Protein AF-A0A7V9FUI9-F1 (afdb_monomer_lite)

Radius of gyration: 29.06 Å; chains: 1; bounding box: 111×43×63 Å

Foldseek 3Di:
DVVLLVLLLVLLCVFQNPLSVLSVVQVLCVQCVPVDPVSVLLSLQSVLVSCVLVVNLLSNLLSLLVSCLVPNLSNLLLLLSLVLCVLVVNPVVSVSSVCSNVVNNCVVCVVVCVVPVPVSCVVVVCQLPDALDPQQLACCVVPVVVDGSVNLSVVLVVQLVVQLCVLSVLQSVCCVVVVHGRPSLLSSLLSLLSCQHSRSGHDLSSVSNNSSLPSFWPDDVCLSVQLSQLSVLLSQLVVVQVVCVVVVRNDDPSVVSNNSSSVSNNVSSVVSSVRSSPTDTSGDRDDDPVVVVVVVVVVVVVVPPDPDDDDDDDDDDDDDDDDDDDDDDDD

Sequence (331 aa):
MVPFSLLTTWLLFRMVGWRALLYALAPPLIWYSFHNWDLLVVAATVMAFYAWWKGRIATTAILLVIGGCLKLWPLFFLAPLALSRLHADDRGDAVRVTLTAVGSFMLINAWFVILNFKGWWASYQFQALRDADITSNSIWYWAFRSLDDQTLNRIVPILLALSFTAALAYGWRRANQAEEAYPFLQVSAAILCAFLLFNKAHSPQYALWLLPFFVLLQVRWTWWAGYLAFDAALYVGLFRWYYDRAFGVDFGPAKVAMLAGVWGRAIMLVLLFFVFLRSRPAMEIEPEPDDVAGAESRSEQVDTVTPAQPGPDLAAGAATETGVGSSSTSG

Structure (mmCIF, N/CA/C/O backbone):
data_AF-A0A7V9FUI9-F1
#
_entry.id   AF-A0A7V9FUI9-F1
#
loop_
_atom_site.group_PDB
_atom_site.id
_atom_site.type_symbol
_atom_site.label_atom_id
_atom_site.label_alt_id
_atom_site.label_comp_id
_atom_site.label_asym_id
_atom_site.label_entity_id
_atom_site.label_seq_id
_atom_site.pdbx_PDB_ins_code
_atom_site.Cartn_x
_atom_site.Cartn_y
_atom_site.Cartn_z
_atom_site.occupancy
_atom_site.B_iso_or_equiv
_atom_site.auth_seq_id
_atom_site.auth_comp_id
_atom_site.auth_asym_id
_atom_site.auth_atom_id
_atom_site.pdbx_PDB_model_num
ATOM 1 N N . MET A 1 1 ? 15.543 -11.633 5.076 1.00 82.75 1 MET A N 1
ATOM 2 C CA . MET A 1 1 ? 14.082 -11.456 4.902 1.00 82.75 1 MET A CA 1
ATOM 3 C C . MET A 1 1 ? 13.233 -12.604 5.448 1.00 82.75 1 MET A C 1
ATOM 5 O O . MET A 1 1 ? 12.128 -12.328 5.897 1.00 82.75 1 MET A O 1
ATOM 9 N N . VAL A 1 2 ? 13.728 -13.853 5.478 1.00 82.19 2 VAL A N 1
ATOM 10 C CA . VAL A 1 2 ? 12.990 -15.025 6.010 1.00 82.19 2 VAL A CA 1
ATOM 11 C C . VAL A 1 2 ? 12.346 -14.794 7.393 1.00 82.19 2 VAL A C 1
ATOM 13 O O . VAL A 1 2 ? 11.158 -15.090 7.514 1.00 82.19 2 VAL A O 1
ATOM 16 N N . PRO A 1 3 ? 13.021 -14.189 8.399 1.00 91.06 3 PRO A N 1
ATOM 17 C CA . PRO A 1 3 ? 12.394 -13.951 9.704 1.00 91.06 3 PRO A CA 1
ATOM 18 C C . PRO A 1 3 ? 11.128 -13.086 9.631 1.00 91.06 3 PRO A C 1
ATOM 20 O O . PRO A 1 3 ? 10.150 -13.365 10.316 1.00 91.06 3 PRO A O 1
ATOM 23 N N . PHE A 1 4 ? 11.107 -12.076 8.754 1.00 94.56 4 PHE A N 1
ATOM 24 C CA . PHE A 1 4 ? 9.952 -11.190 8.583 1.00 94.56 4 PHE A CA 1
ATOM 25 C C . PHE A 1 4 ? 8.779 -11.891 7.895 1.00 94.56 4 PHE A C 1
ATOM 27 O O . PHE A 1 4 ? 7.632 -11.660 8.269 1.00 94.56 4 PHE A O 1
ATOM 34 N N . SER A 1 5 ? 9.050 -12.787 6.941 1.00 92.38 5 SER A N 1
ATOM 35 C CA . SER A 1 5 ? 8.008 -13.609 6.310 1.00 92.38 5 SER A CA 1
ATOM 36 C C . SER A 1 5 ? 7.386 -14.597 7.306 1.00 92.38 5 SER A C 1
ATOM 38 O O . SER A 1 5 ? 6.162 -14.720 7.373 1.00 92.38 5 SER A O 1
ATOM 40 N N . LEU A 1 6 ? 8.210 -15.238 8.145 1.00 94.56 6 LEU A N 1
ATOM 41 C CA . LEU A 1 6 ? 7.738 -16.136 9.204 1.00 94.56 6 LEU A CA 1
ATOM 42 C C . LEU A 1 6 ? 6.900 -15.389 10.247 1.00 94.56 6 LEU A C 1
ATOM 44 O O . LEU A 1 6 ? 5.797 -15.829 10.565 1.00 94.56 6 LEU A O 1
ATOM 48 N N . LEU A 1 7 ? 7.378 -14.232 10.719 1.00 97.44 7 LEU A N 1
ATOM 49 C CA . LEU A 1 7 ? 6.631 -13.377 11.643 1.00 97.44 7 LEU A CA 1
ATOM 50 C C . LEU A 1 7 ? 5.290 -12.942 11.039 1.00 97.44 7 LEU A C 1
ATOM 52 O O . LEU A 1 7 ? 4.255 -13.061 11.690 1.00 97.44 7 LEU A O 1
ATOM 56 N N . THR A 1 8 ? 5.299 -12.483 9.785 1.00 98.06 8 THR A N 1
ATOM 57 C CA . THR A 1 8 ? 4.082 -12.066 9.077 1.00 98.06 8 THR A CA 1
ATOM 58 C C . THR A 1 8 ? 3.093 -13.222 8.963 1.00 98.06 8 THR A C 1
ATOM 60 O O . THR A 1 8 ? 1.923 -13.067 9.302 1.00 98.06 8 THR A O 1
ATOM 63 N N . THR A 1 9 ? 3.565 -14.399 8.549 1.00 97.81 9 THR A N 1
ATOM 64 C CA . THR A 1 9 ? 2.740 -15.608 8.426 1.00 97.81 9 THR A CA 1
ATOM 65 C C . THR A 1 9 ? 2.127 -16.000 9.766 1.00 97.81 9 THR A C 1
ATOM 67 O O . THR A 1 9 ? 0.931 -16.274 9.835 1.00 97.81 9 THR A O 1
ATOM 70 N N . TRP A 1 10 ? 2.919 -15.983 10.840 1.00 98.25 10 TRP A N 1
ATOM 71 C CA . TRP A 1 10 ? 2.448 -16.304 12.183 1.00 98.25 10 TRP A CA 1
ATOM 72 C C . TRP A 1 10 ? 1.376 -15.317 12.666 1.00 98.25 10 TRP A C 1
ATOM 74 O O . TRP A 1 10 ? 0.318 -15.746 13.121 1.00 98.25 10 TRP A O 1
ATOM 84 N N . LEU A 1 11 ? 1.590 -14.007 12.504 1.00 98.44 11 LEU A N 1
ATOM 85 C CA . LEU A 1 11 ? 0.602 -12.984 12.874 1.00 98.44 11 LEU A CA 1
ATOM 86 C C . LEU A 1 11 ? -0.693 -13.111 12.064 1.00 98.44 11 LEU A C 1
ATOM 88 O O . LEU A 1 11 ? -1.782 -13.031 12.631 1.00 98.44 11 LEU A O 1
ATOM 92 N N . LEU A 1 12 ? -0.591 -13.352 10.752 1.00 98.38 12 LEU A N 1
ATOM 93 C CA . LEU A 1 12 ? -1.757 -13.607 9.905 1.00 98.38 12 LEU A CA 1
ATOM 94 C C . LEU A 1 12 ? -2.504 -14.862 10.363 1.00 98.38 12 LEU A C 1
ATOM 96 O O . LEU A 1 12 ? -3.724 -14.825 10.485 1.00 98.38 12 LEU A O 1
ATOM 100 N N . PHE A 1 13 ? -1.796 -15.945 10.690 1.00 98.19 13 PHE A N 1
ATOM 101 C CA . PHE A 1 13 ? -2.414 -17.165 11.211 1.00 98.19 13 PHE A CA 1
ATOM 102 C C . PHE A 1 13 ? -3.163 -16.911 12.526 1.00 98.19 13 PHE A C 1
ATOM 104 O O . PHE A 1 13 ? -4.255 -17.437 12.723 1.00 98.19 13 PHE A O 1
ATOM 111 N N . ARG A 1 14 ? -2.633 -16.054 13.407 1.00 97.75 14 ARG A N 1
ATOM 112 C CA . ARG A 1 14 ? -3.325 -15.664 14.646 1.00 97.75 14 ARG A CA 1
ATOM 113 C C . ARG A 1 14 ? -4.626 -14.896 14.397 1.00 97.75 14 ARG A C 1
ATOM 115 O O . ARG A 1 14 ? -5.520 -15.012 15.226 1.00 97.75 14 ARG A O 1
ATOM 122 N N . MET A 1 15 ? -4.719 -14.138 13.303 1.00 97.50 15 MET A N 1
ATOM 123 C CA . MET A 1 15 ? -5.895 -13.330 12.958 1.00 97.50 15 MET A CA 1
ATOM 124 C C . MET A 1 15 ? -6.944 -14.099 12.148 1.00 97.50 15 MET A C 1
ATOM 126 O O . MET A 1 15 ? -8.134 -13.920 12.369 1.00 97.50 15 MET A O 1
ATOM 130 N N . VAL A 1 16 ? -6.522 -14.937 11.195 1.00 97.06 16 VAL A N 1
ATOM 131 C CA . VAL A 1 16 ? -7.425 -15.541 10.193 1.00 97.06 16 VAL A CA 1
ATOM 132 C C . VAL A 1 16 ? -7.298 -17.067 10.067 1.00 97.06 16 VAL A C 1
ATOM 134 O O . VAL A 1 16 ? -7.843 -17.671 9.136 1.00 97.06 16 VAL A O 1
ATOM 137 N N . GLY A 1 17 ? -6.528 -17.705 10.952 1.00 96.69 17 GLY A N 1
ATOM 138 C CA . GLY A 1 17 ? -6.288 -19.148 10.946 1.00 96.69 17 GLY A CA 1
ATOM 139 C C . GLY A 1 17 ? -5.655 -19.647 9.644 1.00 96.69 17 GLY A C 1
ATOM 140 O O . GLY A 1 17 ? -4.759 -19.022 9.071 1.00 96.69 17 GLY A O 1
ATOM 141 N N . TRP A 1 18 ? -6.150 -20.781 9.143 1.00 96.31 18 TRP A N 1
ATOM 142 C CA . TRP A 1 18 ? -5.621 -21.469 7.958 1.00 96.31 18 TRP A CA 1
ATOM 143 C C . TRP A 1 18 ? -5.643 -20.647 6.666 1.00 96.31 18 TRP A C 1
ATOM 145 O O . TRP A 1 18 ? -4.886 -20.945 5.743 1.00 96.31 18 TRP A O 1
ATOM 155 N N . ARG A 1 19 ? -6.431 -19.565 6.599 1.00 95.94 19 ARG A N 1
ATOM 156 C CA . ARG A 1 19 ? -6.399 -18.629 5.462 1.00 95.94 19 ARG A CA 1
ATOM 157 C C . ARG A 1 19 ? -5.009 -18.016 5.256 1.00 95.94 19 ARG A C 1
ATOM 159 O O . ARG A 1 19 ? -4.666 -17.668 4.129 1.00 95.94 19 ARG A O 1
ATOM 166 N N . ALA A 1 20 ? -4.185 -17.944 6.306 1.00 96.81 20 ALA A N 1
ATOM 167 C CA . ALA A 1 20 ? -2.799 -17.485 6.226 1.00 96.81 20 ALA A CA 1
ATOM 168 C C . ALA A 1 20 ? -1.907 -18.341 5.309 1.00 96.81 20 ALA A C 1
ATOM 170 O O . ALA A 1 20 ? -0.888 -17.844 4.829 1.00 96.81 20 ALA A O 1
ATOM 171 N N . LEU A 1 21 ? -2.302 -19.580 4.982 1.00 95.06 21 LEU A N 1
ATOM 172 C CA . LEU A 1 21 ? -1.585 -20.399 4.001 1.00 95.06 21 LEU A CA 1
ATOM 173 C C . LEU A 1 21 ? -1.559 -19.762 2.604 1.00 95.06 21 LEU A C 1
ATOM 175 O O . LEU A 1 21 ? -0.575 -19.934 1.891 1.00 95.06 21 LEU A O 1
ATOM 179 N N . LEU A 1 22 ? -2.575 -18.970 2.231 1.00 94.56 22 LEU A N 1
ATOM 180 C CA . LEU A 1 22 ? -2.569 -18.223 0.965 1.00 94.56 2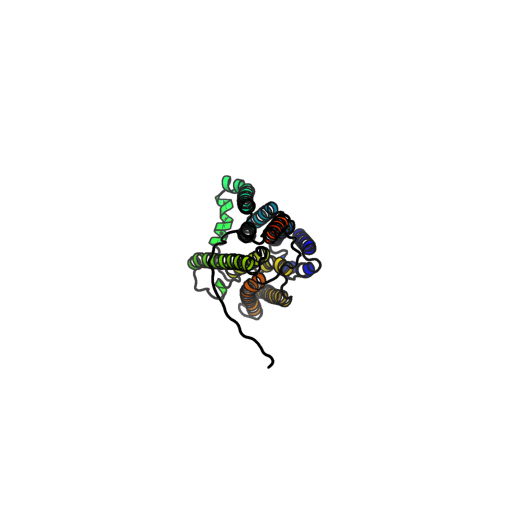2 LEU A CA 1
ATOM 181 C C . LEU A 1 22 ? -1.447 -17.179 0.908 1.00 94.56 22 LEU A C 1
ATOM 183 O O . LEU A 1 22 ? -0.957 -16.874 -0.174 1.00 94.56 22 LEU A O 1
ATOM 187 N N . TYR A 1 23 ? -1.039 -16.629 2.055 1.00 96.69 23 TYR A N 1
ATOM 188 C CA . TYR A 1 23 ? 0.148 -15.781 2.136 1.00 96.69 23 TYR A CA 1
ATOM 189 C C . TYR A 1 23 ? 1.407 -16.644 2.080 1.00 96.69 23 TYR A C 1
ATOM 191 O O . TYR A 1 23 ? 2.239 -16.431 1.208 1.00 96.69 23 TYR A O 1
ATOM 199 N N . ALA A 1 24 ? 1.517 -17.643 2.961 1.00 95.44 24 ALA A N 1
ATOM 200 C CA . ALA A 1 24 ? 2.724 -18.457 3.124 1.00 95.44 24 ALA A CA 1
ATOM 201 C C . ALA A 1 24 ? 3.155 -19.195 1.844 1.00 95.44 24 ALA A C 1
ATOM 203 O O . ALA A 1 24 ? 4.347 -19.376 1.608 1.00 95.44 24 ALA A O 1
ATOM 204 N N . LEU A 1 25 ? 2.187 -19.606 1.020 1.00 94.00 25 LEU A N 1
ATOM 205 C CA . LEU A 1 25 ? 2.407 -20.326 -0.237 1.00 94.00 25 LEU A CA 1
ATOM 206 C C . LEU A 1 25 ? 2.420 -19.408 -1.467 1.00 94.00 25 LEU A C 1
ATOM 208 O O . LEU A 1 25 ? 2.512 -19.898 -2.592 1.00 94.00 25 LEU A O 1
ATOM 212 N N . ALA A 1 26 ? 2.307 -18.089 -1.292 1.00 96.19 26 ALA A N 1
ATOM 213 C CA . ALA A 1 26 ? 2.274 -17.161 -2.412 1.00 96.19 26 ALA A CA 1
ATOM 214 C C . ALA A 1 26 ? 3.632 -17.165 -3.150 1.00 96.19 26 ALA A C 1
ATOM 216 O O . ALA A 1 26 ? 4.647 -16.809 -2.542 1.00 96.19 26 ALA A O 1
ATOM 217 N N . PRO A 1 27 ? 3.679 -17.460 -4.466 1.00 95.38 27 PRO A N 1
ATOM 218 C CA . PRO A 1 27 ? 4.911 -17.413 -5.257 1.00 95.38 27 PRO A CA 1
ATOM 219 C C . PRO A 1 27 ? 5.731 -16.113 -5.127 1.00 95.38 27 PRO A C 1
ATOM 221 O O . PRO A 1 27 ? 6.959 -16.215 -5.057 1.00 95.38 27 PRO A O 1
ATOM 224 N N . PRO A 1 28 ? 5.121 -14.910 -4.987 1.00 95.44 28 PRO A N 1
ATOM 225 C CA . PRO A 1 28 ? 5.871 -13.676 -4.753 1.00 95.44 28 PRO A CA 1
ATOM 226 C C . PRO A 1 28 ? 6.794 -13.726 -3.527 1.00 95.44 28 PRO A C 1
ATOM 228 O O . PRO A 1 28 ? 7.832 -13.064 -3.533 1.00 95.44 28 PRO A O 1
ATOM 231 N N . LEU A 1 29 ? 6.470 -14.511 -2.487 1.00 94.12 29 LEU A N 1
ATOM 232 C CA . LEU A 1 29 ? 7.375 -14.698 -1.348 1.00 94.12 29 LEU A CA 1
ATOM 233 C C . LEU A 1 29 ? 8.667 -15.389 -1.769 1.00 94.12 29 LEU A C 1
ATOM 235 O O . LEU A 1 29 ? 9.724 -15.020 -1.279 1.00 94.12 29 LEU A O 1
ATOM 239 N N . ILE A 1 30 ? 8.621 -16.353 -2.681 1.00 91.00 30 ILE A N 1
ATOM 240 C CA . ILE A 1 30 ? 9.826 -17.040 -3.153 1.00 91.00 30 ILE A CA 1
ATOM 241 C C . ILE A 1 30 ? 10.607 -16.111 -4.083 1.00 91.00 30 ILE A C 1
ATOM 243 O O . ILE A 1 30 ? 11.801 -15.891 -3.886 1.00 91.00 30 ILE A O 1
ATOM 247 N N . TRP A 1 31 ? 9.919 -15.518 -5.058 1.00 92.12 31 TRP A N 1
ATOM 248 C CA . TRP A 1 31 ? 10.549 -14.706 -6.096 1.00 92.12 31 TRP A CA 1
ATOM 249 C C . TRP A 1 31 ? 11.190 -13.436 -5.549 1.00 92.12 31 TRP A C 1
ATOM 251 O O . TRP A 1 31 ? 12.321 -13.121 -5.908 1.00 92.12 31 TRP A O 1
ATOM 261 N N . TYR A 1 32 ? 10.511 -12.717 -4.654 1.00 93.19 32 TYR A N 1
ATOM 262 C CA . TYR A 1 32 ? 10.924 -11.368 -4.261 1.00 93.19 32 TYR A CA 1
ATOM 263 C C . TYR A 1 32 ? 11.603 -11.270 -2.897 1.00 93.19 32 TYR A C 1
ATOM 265 O O . TYR A 1 32 ? 12.144 -10.209 -2.582 1.00 93.19 32 TYR A O 1
ATOM 273 N N . SER A 1 33 ? 11.653 -12.349 -2.103 1.00 87.06 33 SER A N 1
ATOM 274 C CA . SER A 1 33 ? 12.235 -12.323 -0.747 1.00 87.06 33 SER A CA 1
ATOM 275 C C . SER A 1 33 ? 13.664 -11.792 -0.676 1.00 87.06 33 SER A C 1
ATOM 277 O O . SER A 1 33 ? 14.081 -11.327 0.379 1.00 87.06 33 SER A O 1
ATOM 279 N N . PHE A 1 34 ? 14.426 -11.869 -1.763 1.00 85.50 34 PHE A N 1
ATOM 280 C CA . PHE A 1 34 ? 15.837 -11.483 -1.790 1.00 85.50 34 PHE A CA 1
ATOM 281 C C . PHE A 1 34 ? 16.115 -10.241 -2.642 1.00 85.50 34 PHE A C 1
ATOM 283 O O . PHE A 1 34 ? 17.266 -9.846 -2.778 1.00 85.50 34 PHE A O 1
ATOM 290 N N . HIS A 1 35 ? 15.074 -9.604 -3.189 1.00 85.00 35 HIS A N 1
ATOM 291 C CA . HIS A 1 35 ? 15.233 -8.430 -4.052 1.00 85.00 35 HIS A CA 1
ATOM 292 C C . HIS A 1 35 ? 15.365 -7.125 -3.257 1.00 85.00 35 HIS A C 1
ATOM 294 O O . HIS A 1 35 ? 16.020 -6.188 -3.709 1.00 85.00 35 HIS A O 1
ATOM 300 N N . ASN A 1 36 ? 14.700 -7.017 -2.099 1.00 87.19 36 ASN A N 1
ATOM 301 C CA . ASN A 1 36 ? 14.632 -5.764 -1.345 1.00 87.19 36 ASN A CA 1
ATOM 302 C C . ASN A 1 36 ? 14.158 -5.960 0.108 1.00 87.19 36 ASN A C 1
ATOM 304 O O . ASN A 1 36 ? 13.826 -7.065 0.533 1.00 87.19 36 ASN A O 1
ATOM 308 N N . TRP A 1 37 ? 14.059 -4.856 0.849 1.00 90.00 37 TRP A N 1
ATOM 309 C CA . TRP A 1 37 ? 13.605 -4.756 2.239 1.00 90.00 37 TRP A CA 1
ATOM 310 C C . TRP A 1 37 ? 12.081 -4.741 2.410 1.00 90.00 37 TRP A C 1
ATOM 312 O O . TRP A 1 37 ? 11.578 -4.484 3.500 1.00 90.00 37 TRP A O 1
ATOM 322 N N . ASP A 1 38 ? 11.319 -5.047 1.361 1.00 94.69 38 ASP A N 1
ATOM 323 C CA . ASP A 1 38 ? 9.858 -4.940 1.376 1.00 94.69 38 ASP A CA 1
ATOM 324 C C . ASP A 1 38 ? 9.183 -5.846 2.416 1.00 94.69 38 ASP A C 1
ATOM 326 O O . ASP A 1 38 ? 8.193 -5.440 3.019 1.00 94.69 38 ASP A O 1
ATOM 330 N N . LEU A 1 39 ? 9.741 -7.027 2.703 1.00 96.25 39 LEU A N 1
ATOM 331 C CA . LEU A 1 39 ? 9.193 -7.920 3.731 1.00 96.25 39 LEU A CA 1
ATOM 332 C C . LEU A 1 39 ? 9.312 -7.360 5.153 1.00 96.25 39 LEU A C 1
ATOM 334 O O . LEU A 1 39 ? 8.451 -7.648 5.980 1.00 96.25 39 LEU A O 1
ATOM 338 N N . LEU A 1 40 ? 10.328 -6.539 5.434 1.00 96.50 40 LEU A N 1
ATOM 339 C CA . LEU A 1 40 ? 10.429 -5.832 6.713 1.00 96.50 40 LEU A CA 1
ATOM 340 C C . LEU A 1 40 ? 9.272 -4.830 6.863 1.00 96.50 40 LEU A C 1
ATOM 342 O O . LEU A 1 40 ? 8.642 -4.768 7.916 1.00 96.50 40 LEU A O 1
ATOM 346 N N . VAL A 1 41 ? 8.956 -4.091 5.794 1.00 97.50 41 VAL A N 1
ATOM 347 C CA . VAL A 1 41 ? 7.842 -3.130 5.784 1.00 97.50 41 VAL A CA 1
ATOM 348 C C . VAL A 1 41 ? 6.503 -3.853 5.927 1.00 97.50 41 VAL A C 1
ATOM 350 O O . VAL A 1 41 ? 5.680 -3.459 6.745 1.00 97.50 41 VAL A O 1
ATOM 353 N N . VAL A 1 42 ? 6.310 -4.951 5.189 1.00 98.31 42 VAL A N 1
ATOM 354 C CA . VAL A 1 42 ? 5.107 -5.793 5.291 1.00 98.31 42 VAL A CA 1
ATOM 355 C C . VAL A 1 42 ? 4.927 -6.328 6.712 1.00 98.31 42 VAL A C 1
ATOM 357 O O . VAL A 1 42 ? 3.819 -6.261 7.240 1.00 98.31 42 VAL A O 1
ATOM 360 N N . ALA A 1 43 ? 5.998 -6.794 7.359 1.00 98.31 43 ALA A N 1
ATOM 361 C CA . ALA A 1 43 ? 5.932 -7.245 8.745 1.00 98.31 43 ALA A CA 1
ATOM 362 C C . ALA A 1 43 ? 5.532 -6.110 9.699 1.00 98.31 43 ALA A C 1
ATOM 364 O O . ALA A 1 43 ? 4.665 -6.320 10.543 1.00 98.31 43 ALA A O 1
ATOM 365 N N . ALA A 1 44 ? 6.093 -4.904 9.544 1.00 98.50 44 ALA A N 1
ATOM 366 C CA . ALA A 1 44 ? 5.698 -3.735 10.335 1.00 98.50 44 ALA A CA 1
ATOM 367 C C . ALA A 1 44 ? 4.207 -3.397 10.169 1.00 98.50 44 ALA A C 1
ATOM 369 O O . ALA A 1 44 ? 3.499 -3.196 11.157 1.00 98.50 44 ALA A O 1
ATOM 370 N N . THR A 1 45 ? 3.702 -3.418 8.936 1.00 98.75 45 THR A N 1
ATOM 371 C CA . THR A 1 45 ? 2.285 -3.180 8.643 1.00 98.75 45 THR A CA 1
ATOM 372 C C . THR A 1 45 ? 1.378 -4.267 9.221 1.00 98.75 45 THR A C 1
ATOM 374 O O . THR A 1 45 ? 0.349 -3.953 9.812 1.00 98.75 45 THR A O 1
ATOM 377 N N . VAL A 1 46 ? 1.743 -5.546 9.103 1.00 98.75 46 VAL A N 1
ATOM 378 C CA . VAL A 1 46 ? 0.937 -6.645 9.663 1.00 98.75 46 VAL A CA 1
ATOM 379 C C . VAL A 1 46 ? 0.988 -6.655 11.191 1.00 98.75 46 VAL A C 1
ATOM 381 O O . VAL A 1 46 ? -0.027 -6.943 11.820 1.00 98.75 46 VAL A O 1
ATOM 384 N N . MET A 1 47 ? 2.108 -6.261 11.807 1.00 98.81 47 MET A N 1
ATOM 385 C CA . MET A 1 47 ? 2.159 -5.987 13.247 1.00 98.81 47 MET A CA 1
ATOM 386 C C . MET A 1 47 ? 1.195 -4.862 13.633 1.00 98.81 47 MET A C 1
ATOM 388 O O . MET A 1 47 ? 0.519 -4.982 14.653 1.00 98.81 47 MET A O 1
ATOM 392 N N . ALA A 1 48 ? 1.089 -3.799 12.827 1.00 98.81 48 ALA A N 1
ATOM 393 C CA . ALA A 1 48 ? 0.121 -2.732 13.071 1.00 98.81 48 ALA A CA 1
ATOM 394 C C . ALA A 1 48 ? -1.321 -3.254 12.995 1.00 98.81 48 ALA A C 1
ATOM 396 O O . ALA A 1 48 ? -2.108 -2.996 13.898 1.00 98.81 48 ALA A O 1
ATOM 397 N N . PHE A 1 49 ? -1.660 -4.053 11.979 1.00 98.69 49 PHE A N 1
ATOM 398 C CA . PHE A 1 49 ? -2.989 -4.667 11.869 1.00 98.69 49 PHE A CA 1
ATOM 399 C C . PHE A 1 49 ? -3.293 -5.629 13.017 1.00 98.69 49 PHE A C 1
ATOM 401 O O . PHE A 1 49 ? -4.414 -5.649 13.514 1.00 98.69 49 PHE A O 1
ATOM 408 N N . TYR A 1 50 ? -2.294 -6.376 13.484 1.00 98.56 50 TYR A N 1
ATOM 409 C CA . TYR A 1 50 ? -2.435 -7.225 14.660 1.00 98.56 50 TYR A CA 1
ATOM 410 C C . TYR A 1 50 ? -2.658 -6.407 15.940 1.00 98.56 50 TYR A C 1
ATOM 412 O O . TYR A 1 50 ? -3.497 -6.770 16.760 1.00 98.56 50 TYR A O 1
ATOM 420 N N . ALA A 1 51 ? -1.939 -5.294 16.118 1.00 98.31 51 ALA A N 1
ATOM 421 C CA . ALA A 1 51 ? -2.145 -4.384 17.243 1.00 98.31 51 ALA A CA 1
ATOM 422 C C . ALA A 1 51 ? -3.546 -3.756 17.209 1.00 98.31 51 ALA A C 1
ATOM 424 O O . ALA A 1 51 ? -4.215 -3.723 18.240 1.00 98.31 51 ALA A O 1
ATOM 425 N N . TRP A 1 52 ? -4.006 -3.340 16.028 1.00 97.56 52 TRP A N 1
ATOM 426 C CA . TRP A 1 52 ? -5.351 -2.812 15.805 1.00 97.56 52 TRP A CA 1
ATOM 427 C C . TRP A 1 52 ? -6.421 -3.850 16.137 1.00 97.56 52 TRP A C 1
ATOM 429 O O . TRP A 1 52 ? -7.337 -3.559 16.896 1.00 97.56 52 TRP A O 1
ATOM 439 N N . TRP A 1 53 ? -6.249 -5.088 15.670 1.00 96.56 53 TRP A N 1
ATOM 440 C CA . TRP A 1 53 ? -7.139 -6.205 15.991 1.00 96.56 53 TRP A CA 1
ATOM 441 C C . TRP A 1 53 ? -7.191 -6.524 17.496 1.00 96.56 53 TRP A C 1
ATOM 443 O O . TRP A 1 53 ? -8.151 -7.111 17.978 1.00 96.56 53 TRP A O 1
ATOM 453 N N . LYS A 1 54 ? -6.167 -6.125 18.259 1.00 96.12 54 LYS A N 1
ATOM 454 C CA . LYS A 1 54 ? -6.122 -6.217 19.727 1.00 96.12 54 LYS A CA 1
ATOM 455 C C . LYS A 1 54 ? -6.581 -4.943 20.447 1.00 96.12 54 LYS A C 1
ATOM 457 O O . LYS A 1 54 ? -6.294 -4.813 21.634 1.00 96.12 54 LYS A O 1
ATOM 462 N N . GLY A 1 55 ? -7.203 -3.992 19.749 1.00 93.25 55 GLY A N 1
ATOM 463 C CA . GLY A 1 55 ? -7.656 -2.715 20.316 1.00 93.25 55 GLY A CA 1
ATOM 464 C C . GLY A 1 55 ? -6.521 -1.753 20.699 1.00 93.25 55 GLY A C 1
ATOM 465 O O . GLY A 1 55 ? -6.733 -0.760 21.383 1.00 93.25 55 GLY A O 1
ATOM 466 N N . ARG A 1 56 ? -5.270 -2.014 20.289 1.00 95.81 56 ARG A N 1
ATOM 467 C CA . ARG A 1 56 ? -4.101 -1.197 20.667 1.00 95.81 56 ARG A CA 1
ATOM 468 C C . ARG A 1 56 ? -3.845 -0.102 19.637 1.00 95.81 56 ARG A C 1
ATOM 470 O O . ARG A 1 56 ? -2.914 -0.186 18.828 1.00 95.81 56 ARG A O 1
ATOM 477 N N . ILE A 1 57 ? -4.660 0.946 19.666 1.00 95.94 57 ILE A N 1
ATOM 478 C CA . ILE A 1 57 ? -4.673 1.980 18.620 1.00 95.94 57 ILE A CA 1
ATOM 479 C C . ILE A 1 57 ? -3.394 2.818 18.583 1.00 95.94 57 ILE A C 1
ATOM 481 O O . ILE A 1 57 ? -2.792 2.976 17.520 1.00 95.94 57 ILE A O 1
ATOM 485 N N . ALA A 1 58 ? -2.892 3.264 19.737 1.00 96.56 58 ALA A N 1
ATOM 486 C CA . ALA A 1 58 ? -1.613 3.976 19.795 1.00 96.56 58 ALA A CA 1
ATOM 487 C C . ALA A 1 58 ? -0.460 3.114 19.243 1.00 96.56 58 ALA A C 1
ATOM 489 O O . ALA A 1 58 ? 0.333 3.577 18.426 1.00 96.56 58 ALA A O 1
ATOM 490 N N . THR A 1 59 ? -0.402 1.829 19.613 1.00 98.31 59 THR A N 1
ATOM 491 C CA . THR A 1 59 ? 0.594 0.885 19.078 1.00 98.31 59 THR A CA 1
ATOM 492 C C . THR A 1 59 ? 0.451 0.701 17.566 1.00 98.31 59 THR A C 1
ATOM 494 O O . THR A 1 59 ? 1.458 0.634 16.865 1.00 98.31 59 THR A O 1
ATOM 497 N N . THR A 1 60 ? -0.780 0.677 17.052 1.00 98.56 60 THR A N 1
ATOM 498 C CA . THR A 1 60 ? -1.059 0.637 15.609 1.00 98.56 60 THR A CA 1
ATOM 499 C C . THR A 1 60 ? -0.448 1.846 14.908 1.00 98.56 60 THR A C 1
ATOM 501 O O . THR A 1 60 ? 0.305 1.675 13.951 1.00 98.56 60 THR A O 1
ATOM 504 N N . ALA A 1 61 ? -0.701 3.058 15.413 1.00 98.56 61 ALA A N 1
ATOM 505 C CA . ALA A 1 61 ? -0.148 4.287 14.849 1.00 98.56 61 ALA A CA 1
ATOM 506 C C . ALA A 1 61 ? 1.393 4.284 14.856 1.00 98.56 61 ALA A C 1
ATOM 508 O O . ALA A 1 61 ? 2.006 4.587 13.834 1.00 98.56 61 ALA A O 1
ATOM 509 N N . ILE A 1 62 ? 2.023 3.864 15.963 1.00 98.69 62 ILE A N 1
ATOM 510 C CA . ILE A 1 62 ? 3.489 3.738 16.071 1.00 98.69 62 ILE A CA 1
ATOM 511 C C . ILE A 1 62 ? 4.035 2.781 15.004 1.00 98.69 62 ILE A C 1
ATOM 513 O O . ILE A 1 62 ? 4.984 3.115 14.299 1.00 98.69 62 ILE A O 1
ATOM 517 N N . LEU A 1 63 ? 3.437 1.595 14.855 1.00 98.75 63 LEU A N 1
ATOM 518 C CA . LEU A 1 63 ? 3.906 0.575 13.913 1.00 98.75 63 LEU A CA 1
ATOM 519 C C . LEU A 1 63 ? 3.705 0.989 12.449 1.00 98.75 63 LEU A C 1
ATOM 521 O O . LEU A 1 63 ? 4.584 0.734 11.623 1.00 98.75 63 LEU A O 1
ATOM 525 N N . LEU A 1 64 ? 2.604 1.681 12.129 1.00 98.81 64 LEU A N 1
ATOM 526 C CA . LEU A 1 64 ? 2.408 2.296 10.813 1.00 98.81 64 LEU A CA 1
ATOM 527 C C . LEU A 1 64 ? 3.467 3.366 10.534 1.00 98.81 64 LEU A C 1
ATOM 529 O O . LEU A 1 64 ? 3.981 3.428 9.420 1.00 98.81 64 LEU A O 1
ATOM 533 N N . VAL A 1 65 ? 3.847 4.164 11.536 1.00 98.75 65 VAL A N 1
ATOM 534 C CA . VAL A 1 65 ? 4.929 5.149 11.401 1.00 98.75 65 VAL A CA 1
ATOM 535 C C . VAL A 1 65 ? 6.290 4.492 11.217 1.00 98.75 65 VAL A C 1
ATOM 537 O O . VAL A 1 65 ? 7.037 4.915 10.337 1.00 98.75 65 VAL A O 1
ATOM 540 N N . ILE A 1 66 ? 6.607 3.440 11.974 1.00 98.50 66 ILE A N 1
ATOM 541 C CA . ILE A 1 66 ? 7.843 2.667 11.791 1.00 98.50 66 ILE A CA 1
ATOM 542 C C . ILE A 1 66 ? 7.904 2.109 10.364 1.00 98.50 66 ILE A C 1
ATOM 544 O O . ILE A 1 66 ? 8.898 2.311 9.669 1.00 98.50 66 ILE A O 1
ATOM 548 N N . GLY A 1 67 ? 6.824 1.474 9.892 1.00 98.06 67 GLY A N 1
ATOM 549 C CA . GLY A 1 67 ? 6.711 1.015 8.505 1.00 98.06 67 GLY A CA 1
ATOM 550 C C . GLY A 1 67 ? 6.879 2.162 7.505 1.00 98.06 67 GLY A C 1
ATOM 551 O O . GLY A 1 67 ? 7.626 2.030 6.541 1.00 98.06 67 GLY A O 1
ATOM 552 N N . GLY A 1 68 ? 6.258 3.304 7.792 1.00 97.44 68 GLY A N 1
ATOM 553 C CA . GLY A 1 68 ? 6.344 4.559 7.054 1.00 97.44 68 GLY A CA 1
ATOM 554 C C . GLY A 1 68 ? 7.749 5.126 6.879 1.00 97.44 68 GLY A C 1
ATOM 555 O O . GLY A 1 68 ? 8.104 5.600 5.801 1.00 97.44 68 GLY A O 1
ATOM 556 N N . CYS A 1 69 ? 8.558 5.051 7.936 1.00 96.12 69 CYS A N 1
ATOM 557 C CA . CYS A 1 69 ? 9.954 5.487 7.925 1.00 96.12 69 CYS A CA 1
ATOM 558 C C . CYS A 1 69 ? 10.837 4.558 7.079 1.00 96.12 69 CYS A C 1
ATOM 560 O O . CYS A 1 69 ? 11.848 4.996 6.541 1.00 96.12 69 CYS A O 1
ATOM 562 N N . LEU A 1 70 ? 10.450 3.286 6.936 1.00 94.56 70 LEU A N 1
ATOM 563 C CA . LEU A 1 70 ? 11.118 2.336 6.046 1.00 94.56 70 LEU A CA 1
ATOM 564 C C . LEU A 1 70 ? 10.654 2.502 4.592 1.00 94.56 70 LEU A C 1
ATOM 566 O O . LEU A 1 70 ? 11.449 2.376 3.659 1.00 94.56 70 LEU A O 1
ATOM 570 N N . LYS A 1 71 ? 9.357 2.757 4.387 1.00 94.56 71 LYS A N 1
ATOM 571 C CA . LYS A 1 71 ? 8.748 3.022 3.081 1.00 94.56 71 LYS A CA 1
ATOM 572 C C . LYS A 1 71 ? 7.444 3.773 3.266 1.00 94.56 71 LYS A C 1
ATOM 574 O O . LYS A 1 71 ? 6.673 3.431 4.140 1.00 94.56 71 LYS A O 1
ATOM 579 N N . LEU A 1 72 ? 7.142 4.723 2.390 1.00 93.75 72 LEU A N 1
ATOM 580 C CA . LEU A 1 72 ? 6.068 5.693 2.626 1.00 93.75 72 LEU A CA 1
ATOM 581 C C . LEU A 1 72 ? 4.652 5.093 2.802 1.00 93.75 72 LEU A C 1
ATOM 583 O O . LEU A 1 72 ? 3.826 5.669 3.503 1.00 93.75 72 LEU A O 1
ATOM 587 N N . TRP A 1 73 ? 4.354 3.949 2.178 1.00 96.06 73 TRP A N 1
ATOM 588 C CA . TRP A 1 73 ? 2.974 3.479 1.998 1.00 96.06 73 TRP A CA 1
ATOM 589 C C . TRP A 1 73 ? 2.180 3.114 3.270 1.00 96.06 73 TRP A C 1
ATOM 591 O O . TRP A 1 73 ? 0.975 3.367 3.267 1.00 96.06 73 TRP A O 1
ATOM 601 N N . PRO A 1 74 ? 2.764 2.595 4.371 1.00 98.44 74 PRO A N 1
ATOM 602 C CA . PRO A 1 74 ? 2.010 2.343 5.596 1.00 98.44 74 PRO A CA 1
ATOM 603 C C . PRO A 1 74 ? 1.505 3.629 6.268 1.00 98.44 74 PRO A C 1
ATOM 605 O O . PRO A 1 74 ? 0.483 3.581 6.949 1.00 98.44 74 PRO A O 1
ATOM 608 N N . LEU A 1 75 ? 2.147 4.790 6.044 1.00 98.31 75 LEU A N 1
ATOM 609 C CA . LEU A 1 75 ? 1.656 6.071 6.581 1.00 98.31 75 LEU A CA 1
ATOM 610 C C . LEU A 1 75 ? 0.277 6.433 6.035 1.00 98.31 75 LEU A C 1
ATOM 612 O O . LEU A 1 75 ? -0.499 7.090 6.725 1.00 98.31 75 LEU A O 1
ATOM 616 N N . PHE A 1 76 ? -0.058 5.986 4.822 1.00 98.50 76 PHE A N 1
ATOM 617 C CA . PHE A 1 76 ? -1.361 6.267 4.223 1.00 98.50 76 PHE A CA 1
ATOM 618 C C . PHE A 1 76 ? -2.514 5.661 5.033 1.00 98.50 76 PHE A C 1
ATOM 620 O O . PHE A 1 76 ? -3.646 6.125 4.926 1.00 98.50 76 PHE A O 1
ATOM 627 N N . PHE A 1 77 ? -2.236 4.659 5.875 1.00 98.81 77 PHE A N 1
ATOM 628 C CA . PHE A 1 77 ? -3.239 4.000 6.709 1.00 98.81 77 PHE A CA 1
ATOM 629 C C . PHE A 1 77 ? -3.517 4.746 8.021 1.00 98.81 77 PHE A C 1
ATOM 631 O O . PHE A 1 77 ? -4.483 4.431 8.707 1.00 98.81 77 PHE A O 1
ATOM 638 N N . LEU A 1 78 ? -2.744 5.784 8.356 1.00 98.69 78 LEU A N 1
ATOM 639 C CA . LEU A 1 78 ? -3.051 6.643 9.503 1.00 98.69 78 LEU A CA 1
ATOM 640 C C . LEU A 1 78 ? -4.373 7.401 9.309 1.00 98.69 78 LEU A C 1
ATOM 642 O O . LEU A 1 78 ? -5.127 7.562 10.263 1.00 98.69 78 LEU A O 1
ATOM 646 N N . ALA A 1 79 ? -4.685 7.813 8.074 1.00 98.44 79 ALA A N 1
ATOM 647 C CA . ALA A 1 79 ? -5.936 8.501 7.752 1.00 98.44 79 ALA A CA 1
ATOM 648 C C . ALA A 1 79 ? -7.188 7.634 8.010 1.00 98.44 79 ALA A C 1
ATOM 650 O O . ALA A 1 79 ? -8.049 8.072 8.775 1.00 98.44 79 ALA A O 1
ATOM 651 N N . PRO A 1 80 ? -7.319 6.406 7.459 1.00 98.44 80 PRO A N 1
ATOM 652 C CA . PRO A 1 80 ? -8.454 5.548 7.790 1.00 98.44 80 PRO A CA 1
ATOM 653 C C . PRO A 1 80 ? -8.461 5.107 9.262 1.00 98.44 80 PRO A C 1
ATOM 655 O O . PRO A 1 80 ? -9.541 4.894 9.803 1.00 98.44 80 PRO A O 1
ATOM 658 N N . LEU A 1 81 ? -7.305 5.010 9.935 1.00 98.25 81 LEU A N 1
ATOM 659 C CA . LEU A 1 81 ? -7.258 4.733 11.376 1.00 98.25 81 LEU A CA 1
ATOM 660 C C . LEU A 1 81 ? -7.879 5.884 12.181 1.00 98.25 81 LEU A C 1
ATOM 662 O O . LEU A 1 81 ? -8.769 5.645 12.989 1.00 98.25 81 LEU A O 1
ATOM 666 N N . ALA A 1 82 ? -7.479 7.130 11.920 1.00 97.88 82 ALA A N 1
ATOM 667 C CA . ALA A 1 82 ? -8.047 8.303 12.583 1.00 97.88 82 ALA A CA 1
ATOM 668 C C . ALA A 1 82 ? -9.552 8.447 12.297 1.00 97.88 82 ALA A C 1
ATOM 670 O O . ALA A 1 82 ? -10.331 8.671 13.221 1.00 97.88 82 ALA A O 1
ATOM 671 N N . LEU A 1 83 ? -9.983 8.240 11.044 1.00 97.38 83 LEU A N 1
ATOM 672 C CA . LEU A 1 83 ? -11.410 8.236 10.699 1.00 97.38 83 LEU A CA 1
ATOM 673 C C . LEU A 1 83 ? -12.182 7.130 11.416 1.00 97.38 83 LEU A C 1
ATOM 675 O O . LEU A 1 83 ? -13.318 7.366 11.809 1.00 97.38 83 LEU A O 1
ATOM 679 N N . SER A 1 84 ? -11.581 5.958 11.635 1.00 96.56 84 SER A N 1
ATOM 680 C CA . SER A 1 84 ? -12.245 4.898 12.395 1.00 96.56 84 SER A CA 1
ATOM 681 C C . SER A 1 84 ? -12.467 5.230 13.866 1.00 96.56 84 SER A C 1
ATOM 683 O O . SER A 1 84 ? -13.362 4.653 14.467 1.00 96.56 84 SER A O 1
ATOM 685 N N . ARG A 1 85 ? -11.675 6.138 14.449 1.00 95.81 85 ARG A N 1
ATOM 686 C CA . ARG A 1 85 ? -11.892 6.636 15.816 1.00 95.81 85 ARG A CA 1
ATOM 687 C C . ARG A 1 85 ? -12.930 7.751 15.836 1.00 95.81 85 ARG A C 1
ATOM 689 O O . ARG A 1 85 ? -13.841 7.725 16.646 1.00 95.81 85 ARG A O 1
ATOM 696 N N . LEU A 1 86 ? -12.863 8.666 14.866 1.00 95.50 86 LEU A N 1
ATOM 697 C CA . LEU A 1 86 ? -13.874 9.717 14.705 1.00 95.50 86 LEU A CA 1
ATOM 698 C C . LEU A 1 86 ? -15.275 9.165 14.427 1.00 95.50 86 LEU A C 1
ATOM 700 O O . LEU A 1 86 ? -16.253 9.753 14.872 1.00 95.50 86 LEU A O 1
ATOM 704 N N . HIS A 1 87 ? -15.380 8.075 13.665 1.00 95.44 87 HIS A N 1
ATOM 705 C CA . HIS A 1 87 ? -16.661 7.426 13.376 1.00 95.44 87 HIS A CA 1
ATOM 706 C C . HIS A 1 87 ? -17.269 6.765 14.619 1.00 95.44 87 HIS A C 1
ATOM 708 O O . HIS A 1 87 ? -18.478 6.832 14.796 1.00 95.44 87 HIS A O 1
ATOM 714 N N . ALA A 1 88 ? -16.427 6.234 15.509 1.00 91.81 88 ALA A N 1
ATOM 715 C CA . ALA A 1 88 ? -16.819 5.702 16.815 1.00 91.81 88 ALA A CA 1
ATOM 716 C C . ALA A 1 88 ? -17.081 6.804 17.872 1.00 91.81 88 ALA A C 1
ATOM 718 O O . ALA A 1 88 ? -17.120 6.525 19.061 1.00 91.81 88 ALA A O 1
ATOM 719 N N . ASP A 1 89 ? -17.194 8.070 17.448 1.00 88.75 89 ASP A N 1
ATOM 720 C CA . ASP A 1 89 ? -17.313 9.278 18.285 1.00 88.75 89 ASP A CA 1
ATOM 721 C C . ASP A 1 89 ? -16.186 9.487 19.325 1.00 88.75 89 ASP A C 1
ATOM 723 O O . ASP A 1 89 ? -16.227 10.413 20.136 1.00 88.75 89 ASP A O 1
ATOM 727 N N . ASP A 1 90 ? -15.092 8.723 19.237 1.00 89.56 90 ASP A N 1
ATOM 728 C CA . ASP A 1 90 ? -13.906 8.894 20.073 1.00 89.56 90 ASP A CA 1
ATOM 729 C C . ASP A 1 90 ? -12.923 9.895 19.447 1.00 89.56 90 ASP A C 1
ATOM 731 O O . ASP A 1 90 ? -11.878 9.583 18.855 1.00 89.56 90 ASP A O 1
ATOM 735 N N . ARG A 1 91 ? -13.276 11.176 19.578 1.00 90.62 91 ARG A N 1
ATOM 736 C CA . ARG A 1 91 ? -12.423 12.286 19.127 1.00 90.62 91 ARG A CA 1
ATOM 737 C C . ARG A 1 91 ? -11.101 12.349 19.890 1.00 90.62 91 ARG A C 1
ATOM 739 O O . ARG A 1 91 ? -10.104 12.806 19.326 1.00 90.62 91 ARG A O 1
ATOM 746 N N . GLY A 1 92 ? -11.087 11.908 21.149 1.00 91.12 92 GLY A N 1
ATOM 747 C CA . GLY A 1 92 ? -9.890 11.879 21.982 1.00 91.12 92 GLY A CA 1
ATOM 748 C C . GLY A 1 92 ? -8.848 10.925 21.411 1.00 91.12 92 GLY A C 1
ATOM 749 O O . GLY A 1 92 ? -7.696 11.318 21.199 1.00 91.12 92 GLY A O 1
ATOM 750 N N . ASP A 1 93 ? -9.258 9.706 21.069 1.00 89.31 93 ASP A N 1
ATOM 751 C CA . ASP A 1 93 ? -8.364 8.711 20.489 1.00 89.31 93 ASP A CA 1
ATOM 752 C C . ASP A 1 9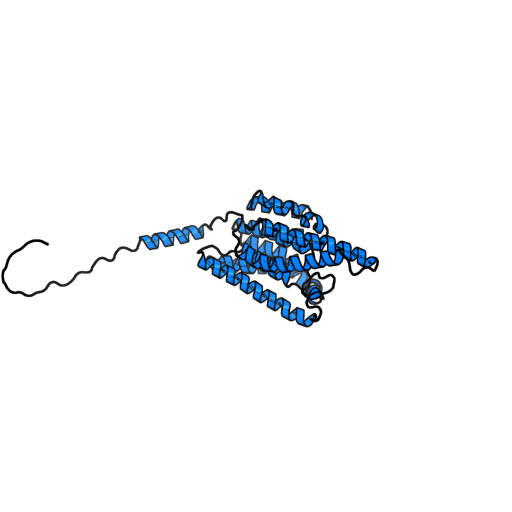3 ? -7.980 9.043 19.038 1.00 89.31 93 ASP A C 1
ATOM 754 O O . ASP A 1 93 ? -6.833 8.833 18.641 1.00 89.31 93 ASP A O 1
ATOM 758 N N . ALA A 1 94 ? -8.846 9.704 18.259 1.00 92.25 94 ALA A N 1
ATOM 759 C CA . ALA A 1 94 ? -8.466 10.243 16.945 1.00 92.25 94 ALA A CA 1
ATOM 760 C C . ALA A 1 94 ? -7.326 11.282 17.031 1.00 92.25 94 ALA A C 1
ATOM 762 O O . ALA A 1 94 ? -6.365 11.258 16.246 1.00 92.25 94 ALA A O 1
ATOM 763 N N . VAL A 1 95 ? -7.397 12.188 18.014 1.00 94.44 95 VAL A N 1
ATOM 764 C CA . VAL A 1 95 ? -6.309 13.133 18.311 1.00 94.44 95 VAL A CA 1
ATOM 765 C C . VAL A 1 95 ? -5.074 12.375 18.794 1.00 94.44 95 VAL A C 1
ATOM 767 O O . VAL A 1 95 ? -3.965 12.657 18.334 1.00 94.44 95 VAL A O 1
ATOM 770 N N . ARG A 1 96 ? -5.246 11.364 19.651 1.00 93.81 96 ARG A N 1
ATOM 771 C CA . ARG A 1 96 ? -4.150 10.520 20.141 1.00 93.81 96 ARG A CA 1
ATOM 772 C C . ARG A 1 96 ? -3.431 9.786 19.014 1.00 93.81 96 ARG A C 1
ATOM 774 O O . ARG A 1 96 ? -2.202 9.755 19.037 1.00 93.81 96 ARG A O 1
ATOM 781 N N . VAL A 1 97 ? -4.139 9.251 18.017 1.00 95.19 97 VAL A N 1
ATOM 782 C CA . VAL A 1 97 ? -3.550 8.655 16.803 1.00 95.19 97 VAL A CA 1
ATOM 783 C C . VAL A 1 97 ? -2.642 9.666 16.114 1.00 95.19 97 VAL A C 1
ATOM 785 O O . VAL A 1 97 ? -1.484 9.361 15.827 1.00 95.19 97 VAL A O 1
ATOM 788 N N . THR A 1 98 ? -3.144 10.884 15.903 1.00 95.50 98 THR A N 1
ATOM 789 C CA . THR A 1 98 ? -2.408 11.954 15.219 1.00 95.50 98 THR A CA 1
ATOM 790 C C . THR A 1 98 ? -1.156 12.356 15.999 1.00 95.50 98 THR A C 1
ATOM 792 O O . THR A 1 98 ? -0.057 12.363 15.445 1.00 95.50 98 THR A O 1
ATOM 795 N N . LEU A 1 99 ? -1.292 12.628 17.300 1.00 97.62 99 LEU A N 1
ATOM 796 C CA . LEU A 1 99 ? -0.174 13.009 18.165 1.00 97.62 99 LEU A CA 1
ATOM 797 C C . LEU A 1 99 ? 0.861 11.890 18.293 1.00 97.62 99 LEU A C 1
ATOM 799 O O . LEU A 1 99 ? 2.059 12.150 18.212 1.00 97.62 99 LEU A O 1
ATOM 803 N N . THR A 1 100 ? 0.413 10.641 18.438 1.00 97.62 100 THR A N 1
ATOM 804 C CA . THR A 1 100 ? 1.297 9.471 18.507 1.00 97.62 100 THR A CA 1
ATOM 805 C C . THR A 1 100 ? 2.062 9.299 17.203 1.00 97.62 100 THR A C 1
ATOM 807 O O . THR A 1 100 ? 3.265 9.036 17.229 1.00 97.62 100 THR A O 1
ATOM 810 N N . ALA A 1 101 ? 1.397 9.482 16.060 1.00 97.88 101 ALA A N 1
ATOM 811 C CA . ALA A 1 101 ? 2.038 9.372 14.762 1.00 97.88 101 ALA A CA 1
ATOM 812 C C . ALA A 1 101 ? 3.102 10.462 14.557 1.00 97.88 101 ALA A C 1
ATOM 814 O O . ALA A 1 101 ? 4.247 10.150 14.226 1.00 97.88 101 ALA A O 1
ATOM 815 N N . VAL A 1 102 ? 2.753 11.727 14.822 1.00 98.00 102 VAL A N 1
ATOM 816 C CA . VAL A 1 102 ? 3.687 12.861 14.725 1.00 98.00 102 VAL A CA 1
ATOM 817 C C . VAL A 1 102 ? 4.855 12.682 15.692 1.00 98.00 102 VAL A C 1
ATOM 819 O O . VAL A 1 102 ? 6.009 12.757 15.275 1.00 98.00 102 VAL A O 1
ATOM 822 N N . GLY A 1 103 ? 4.576 12.382 16.963 1.00 98.25 103 GLY A N 1
ATOM 823 C CA . GLY A 1 103 ? 5.596 12.183 17.990 1.00 98.25 103 GLY A CA 1
ATOM 824 C C . GLY A 1 103 ? 6.557 11.046 17.649 1.00 98.25 103 GLY A C 1
ATOM 825 O O . GLY A 1 103 ? 7.769 11.226 17.734 1.00 98.25 103 GLY A O 1
ATOM 826 N N . SER A 1 104 ? 6.042 9.907 17.178 1.00 98.12 104 SER A N 1
ATOM 827 C CA . SER A 1 104 ? 6.871 8.762 16.772 1.00 98.12 104 SER A CA 1
ATOM 828 C C . SER A 1 104 ? 7.723 9.080 15.549 1.00 98.12 104 SER A C 1
ATOM 830 O O . SER A 1 104 ? 8.903 8.741 15.512 1.00 98.12 104 SER A O 1
ATOM 832 N N . PHE A 1 105 ? 7.150 9.761 14.552 1.00 97.75 105 PHE A N 1
ATOM 833 C CA . PHE A 1 105 ? 7.881 10.131 13.345 1.00 97.75 105 PHE A CA 1
ATOM 834 C C . PHE A 1 105 ? 9.024 11.084 13.684 1.00 97.75 105 PHE A C 1
ATOM 836 O O . PHE A 1 105 ? 10.146 10.878 13.220 1.00 97.75 105 PHE A O 1
ATOM 843 N N . MET A 1 106 ? 8.755 12.084 14.529 1.00 97.81 106 MET A N 1
ATOM 844 C CA . MET A 1 106 ? 9.765 13.028 15.000 1.00 97.81 106 MET A CA 1
ATOM 845 C C . MET A 1 106 ? 10.829 12.333 15.841 1.00 97.81 106 MET A C 1
ATOM 847 O O . MET A 1 106 ? 12.007 12.545 15.592 1.00 97.81 106 MET A O 1
ATOM 851 N N . LEU A 1 107 ? 10.457 11.446 16.764 1.00 97.50 107 LEU A N 1
ATOM 852 C CA . LEU A 1 107 ? 11.427 10.713 17.577 1.00 97.50 107 LEU A CA 1
ATOM 853 C C . LEU A 1 107 ? 12.399 9.889 16.717 1.00 97.50 107 LEU A C 1
ATOM 855 O O . LEU A 1 107 ? 13.591 9.841 17.009 1.00 97.50 107 LEU A O 1
ATOM 859 N N . ILE A 1 108 ? 11.903 9.281 15.637 1.00 96.44 108 ILE A N 1
ATOM 860 C CA . ILE A 1 108 ? 12.722 8.495 14.707 1.00 96.44 108 ILE A CA 1
ATOM 861 C C . ILE A 1 108 ? 13.572 9.401 13.802 1.00 96.44 108 ILE A C 1
ATOM 863 O O . ILE A 1 108 ? 14.746 9.116 13.576 1.00 96.44 108 ILE A O 1
ATOM 867 N N . ASN A 1 109 ? 12.998 10.478 13.254 1.00 96.75 109 ASN A N 1
ATOM 868 C CA . ASN A 1 109 ? 13.617 11.243 12.165 1.00 96.75 109 ASN A CA 1
ATOM 869 C C . ASN A 1 109 ? 14.361 12.508 12.613 1.00 96.75 109 ASN A C 1
ATOM 871 O O . ASN A 1 109 ? 15.262 12.947 11.898 1.00 96.75 109 ASN A O 1
ATOM 875 N N . ALA A 1 110 ? 14.020 13.105 13.760 1.00 96.88 110 ALA A N 1
ATOM 876 C CA . ALA A 1 110 ? 14.528 14.418 14.168 1.00 96.88 110 ALA A CA 1
ATOM 877 C C . ALA A 1 110 ? 16.054 14.443 14.257 1.00 96.88 110 ALA A C 1
ATOM 879 O O . ALA A 1 110 ? 16.674 15.388 13.780 1.00 96.88 110 ALA A O 1
ATOM 880 N N . TRP A 1 111 ? 16.664 13.379 14.785 1.00 95.38 111 TRP A N 1
ATOM 881 C CA . TRP A 1 111 ? 18.120 13.258 14.844 1.00 95.38 111 TRP A CA 1
ATOM 882 C C . TRP A 1 111 ? 18.769 13.378 13.457 1.00 95.38 111 TRP A C 1
ATOM 884 O O . TRP A 1 111 ? 19.712 14.146 13.274 1.00 95.38 111 TRP A O 1
ATOM 894 N N . PHE A 1 112 ? 18.223 12.687 12.453 1.00 94.62 112 PHE A N 1
ATOM 895 C CA . PHE A 1 112 ? 18.733 12.732 11.079 1.00 94.62 112 PHE A CA 1
ATOM 896 C C . PHE A 1 112 ? 18.493 14.090 10.414 1.00 94.62 112 PHE A C 1
ATOM 898 O O . PHE A 1 112 ? 19.376 14.598 9.726 1.00 94.62 112 PHE A O 1
ATOM 905 N N . VAL A 1 113 ? 17.324 14.690 10.645 1.00 96.25 113 VAL A N 1
ATOM 906 C CA . VAL A 1 113 ? 16.962 16.020 10.132 1.00 96.25 113 VAL A CA 1
ATOM 907 C C . VAL A 1 113 ? 17.897 17.097 10.683 1.00 96.25 113 VAL A C 1
ATOM 909 O O . VAL A 1 113 ? 18.405 17.908 9.911 1.00 96.25 113 VAL A O 1
ATOM 912 N N . ILE A 1 114 ? 18.153 17.086 11.995 1.00 97.81 114 ILE A N 1
ATOM 913 C CA . ILE A 1 114 ? 18.989 18.082 12.679 1.00 97.81 114 ILE A CA 1
ATOM 914 C C . ILE A 1 114 ? 20.454 17.944 12.259 1.00 97.81 114 ILE A C 1
ATOM 916 O O . ILE A 1 114 ? 21.102 18.947 11.969 1.00 97.81 114 ILE A O 1
ATOM 920 N N . LEU A 1 115 ? 20.982 16.717 12.201 1.00 97.38 115 LEU A N 1
ATOM 921 C CA . LEU A 1 115 ? 22.391 16.501 11.867 1.00 97.38 115 LEU A CA 1
ATOM 922 C C . LEU A 1 115 ? 22.698 16.627 10.373 1.00 97.38 115 LEU A C 1
ATOM 924 O O . LEU A 1 115 ? 23.776 17.090 10.006 1.00 97.38 115 LEU A O 1
ATOM 928 N N . ASN A 1 116 ? 21.798 16.166 9.501 1.00 96.81 116 ASN A N 1
ATOM 929 C CA . ASN A 1 116 ? 22.019 16.166 8.058 1.00 96.81 116 ASN A CA 1
ATOM 930 C C . ASN A 1 116 ? 20.698 16.153 7.276 1.00 96.81 116 ASN A C 1
ATOM 932 O O . ASN A 1 116 ? 20.326 15.157 6.646 1.00 96.81 116 ASN A O 1
ATOM 936 N N . PHE A 1 117 ? 20.025 17.304 7.245 1.00 96.56 117 PHE A N 1
ATOM 937 C CA . PHE A 1 117 ? 18.790 17.482 6.483 1.00 96.56 117 PHE A CA 1
ATOM 938 C C . PHE A 1 117 ? 18.916 17.066 5.010 1.00 96.56 117 PHE A C 1
ATOM 940 O O . PHE A 1 117 ? 18.024 16.405 4.483 1.00 96.56 117 PHE A O 1
ATOM 947 N N . LYS A 1 118 ? 20.030 17.406 4.340 1.00 96.38 118 LYS A N 1
ATOM 948 C CA . LYS A 1 118 ? 20.247 17.044 2.927 1.00 96.38 118 LYS A CA 1
ATOM 949 C C . LYS A 1 118 ? 20.255 15.527 2.734 1.00 96.38 118 LYS A C 1
ATOM 951 O O . LYS A 1 118 ? 19.622 15.033 1.808 1.00 96.38 118 LYS A O 1
ATOM 956 N N . GLY A 1 119 ? 20.938 14.798 3.619 1.00 95.19 119 GLY A N 1
ATOM 957 C CA . GLY A 1 119 ? 20.970 13.335 3.602 1.00 95.19 119 GLY A CA 1
ATOM 958 C C . GLY A 1 119 ? 19.597 12.716 3.861 1.00 95.19 119 GLY A C 1
ATOM 959 O O . GLY A 1 119 ? 19.190 11.809 3.140 1.00 95.19 119 GLY A O 1
ATOM 960 N N . TRP A 1 120 ? 18.850 13.248 4.832 1.00 94.94 120 TRP A N 1
ATOM 961 C CA . TRP A 1 120 ? 17.477 12.813 5.103 1.00 94.94 120 TRP A CA 1
ATOM 962 C C . TRP A 1 120 ? 16.538 13.065 3.905 1.00 94.94 120 TRP A C 1
ATOM 964 O O . TRP A 1 120 ? 15.770 12.184 3.516 1.00 94.94 120 TRP A O 1
ATOM 974 N N . TRP A 1 121 ? 16.643 14.234 3.263 1.00 95.62 121 TRP A N 1
ATOM 975 C CA . TRP A 1 121 ? 15.803 14.618 2.123 1.00 95.62 121 TRP A CA 1
ATOM 976 C C . TRP A 1 121 ? 16.129 13.865 0.825 1.00 95.62 121 TRP A C 1
ATOM 978 O O . TRP A 1 121 ? 15.254 13.702 -0.030 1.00 95.62 121 TRP A O 1
ATOM 988 N N . ALA A 1 122 ? 17.361 13.370 0.674 1.00 94.25 122 ALA A N 1
ATOM 989 C CA . ALA A 1 122 ? 17.851 12.753 -0.560 1.00 94.25 122 ALA A CA 1
ATOM 990 C C . ALA A 1 122 ? 16.940 11.629 -1.087 1.00 94.25 122 ALA A C 1
ATOM 992 O O . ALA A 1 122 ? 16.712 11.536 -2.292 1.00 94.25 122 ALA A O 1
ATOM 993 N N . SER A 1 123 ? 16.357 10.816 -0.198 1.00 89.06 123 SER A N 1
ATOM 994 C CA . SER A 1 123 ? 15.440 9.734 -0.592 1.00 89.06 123 SER A CA 1
ATOM 995 C C . SER A 1 123 ? 14.147 10.255 -1.227 1.00 89.06 123 SER A C 1
ATOM 997 O O . SER A 1 123 ? 13.676 9.693 -2.215 1.00 89.06 123 SER A O 1
ATOM 999 N N . TYR A 1 124 ? 13.582 11.345 -0.702 1.00 90.56 124 TYR A N 1
ATOM 1000 C CA . TYR A 1 124 ? 12.377 11.971 -1.254 1.00 90.56 124 TYR A CA 1
ATOM 1001 C C . TYR A 1 124 ? 12.677 12.658 -2.584 1.00 90.56 124 TYR A C 1
ATOM 1003 O O . TYR A 1 124 ? 11.928 12.501 -3.549 1.00 90.56 124 TYR A O 1
ATOM 1011 N N . GLN A 1 125 ? 13.812 13.357 -2.655 1.00 92.56 125 GLN A N 1
ATOM 1012 C CA . GLN A 1 125 ? 14.271 13.995 -3.882 1.00 92.56 125 GLN A CA 1
ATOM 1013 C C . GLN A 1 125 ? 14.506 12.968 -4.997 1.00 92.56 125 GLN A C 1
ATOM 1015 O O . GLN A 1 125 ? 14.063 13.186 -6.122 1.00 92.56 125 GLN A O 1
ATOM 1020 N N . PHE A 1 126 ? 15.123 11.825 -4.683 1.00 89.69 126 PHE A N 1
ATOM 1021 C CA . PHE A 1 126 ? 15.330 10.736 -5.638 1.00 89.69 126 PHE A CA 1
ATOM 1022 C C . PHE A 1 126 ? 14.009 10.212 -6.215 1.00 89.69 126 PHE A C 1
ATOM 1024 O O . PHE A 1 126 ? 13.911 10.003 -7.418 1.00 89.69 126 PHE A O 1
ATOM 1031 N N . GLN A 1 127 ? 12.970 10.037 -5.390 1.00 87.75 127 GLN A N 1
ATOM 1032 C CA . GLN A 1 127 ? 11.664 9.589 -5.892 1.00 87.75 127 GLN A CA 1
ATOM 1033 C C . GLN A 1 127 ? 10.951 10.668 -6.719 1.00 87.75 127 GLN A C 1
ATOM 1035 O O . GLN A 1 127 ? 10.293 10.345 -7.708 1.00 87.75 127 GLN A O 1
ATOM 1040 N N . ALA A 1 128 ? 11.087 11.945 -6.352 1.00 85.88 128 ALA A N 1
ATOM 1041 C CA . ALA A 1 128 ? 10.504 13.052 -7.111 1.00 85.88 128 ALA A CA 1
ATOM 1042 C C . ALA A 1 128 ? 11.119 13.166 -8.517 1.00 85.88 128 ALA A C 1
ATOM 1044 O O . ALA A 1 128 ? 10.391 13.319 -9.501 1.00 85.88 128 ALA A O 1
ATOM 1045 N N . LEU A 1 129 ? 12.445 13.023 -8.599 1.00 87.44 129 LEU A N 1
ATOM 1046 C CA . LEU A 1 129 ? 13.231 13.067 -9.836 1.00 87.44 129 LEU A CA 1
ATOM 1047 C C . LEU A 1 129 ? 13.230 11.749 -10.617 1.00 87.44 129 LEU A C 1
ATOM 1049 O O . LEU A 1 129 ? 13.873 11.666 -11.653 1.00 87.44 129 LEU A O 1
ATOM 1053 N N . ARG A 1 130 ? 12.561 10.704 -10.121 1.00 84.62 130 ARG A N 1
ATOM 1054 C CA . ARG A 1 130 ? 12.520 9.419 -10.813 1.00 84.62 130 ARG A CA 1
ATOM 1055 C C . ARG A 1 130 ? 11.609 9.496 -12.032 1.00 84.62 130 ARG A C 1
ATOM 1057 O O . ARG A 1 130 ? 10.401 9.718 -11.881 1.00 84.62 130 ARG A O 1
ATOM 1064 N N . ASP A 1 131 ? 12.185 9.236 -13.193 1.00 84.44 131 ASP A N 1
ATOM 1065 C CA . ASP A 1 131 ? 11.467 9.223 -14.463 1.00 84.44 131 ASP A CA 1
ATOM 1066 C C . ASP A 1 131 ? 10.576 7.982 -14.586 1.00 84.44 131 ASP A C 1
ATOM 1068 O O . ASP A 1 131 ? 10.880 6.907 -14.051 1.00 84.44 131 ASP A O 1
ATOM 1072 N N . ALA A 1 132 ? 9.463 8.122 -15.306 1.00 88.00 132 ALA A N 1
ATOM 1073 C CA . ALA A 1 132 ? 8.676 6.972 -15.738 1.00 88.00 132 ALA A CA 1
ATOM 1074 C C . ALA A 1 132 ? 9.352 6.330 -16.958 1.00 88.00 132 ALA A C 1
ATOM 1076 O O . ALA A 1 132 ? 9.040 6.655 -18.100 1.00 88.00 132 ALA A O 1
ATOM 1077 N N . ASP A 1 133 ? 10.292 5.420 -16.712 1.00 86.62 133 ASP A N 1
ATOM 1078 C CA . ASP A 1 133 ? 11.121 4.790 -17.742 1.00 86.62 133 ASP A CA 1
ATOM 1079 C C . ASP A 1 133 ? 10.732 3.332 -18.057 1.00 86.62 133 ASP A C 1
ATOM 1081 O O . ASP A 1 133 ? 9.795 2.750 -17.505 1.00 86.62 133 ASP A O 1
ATOM 1085 N N . ILE A 1 134 ? 11.514 2.705 -18.937 1.00 83.88 134 ILE A N 1
ATOM 1086 C CA . ILE A 1 134 ? 11.296 1.327 -19.385 1.00 83.88 134 ILE A CA 1
ATOM 1087 C C . ILE A 1 134 ? 11.362 0.285 -18.265 1.00 83.88 134 ILE A C 1
ATOM 1089 O O . ILE A 1 134 ? 10.765 -0.783 -18.373 1.00 83.88 134 ILE A O 1
ATOM 1093 N N . THR A 1 135 ? 12.064 0.604 -17.180 1.00 84.00 135 THR A N 1
ATOM 1094 C CA . THR A 1 135 ? 12.233 -0.263 -16.012 1.00 84.00 135 THR A CA 1
ATOM 1095 C C . THR A 1 135 ? 11.158 -0.029 -14.955 1.00 84.00 135 THR A C 1
ATOM 1097 O O . THR A 1 135 ? 11.051 -0.782 -13.985 1.00 84.00 135 THR A O 1
ATOM 1100 N N . SER A 1 136 ? 10.340 1.007 -15.141 1.00 84.75 136 SER A N 1
ATOM 1101 C CA . SER A 1 136 ? 9.346 1.442 -14.170 1.00 84.75 136 SER A CA 1
ATOM 1102 C C . SER A 1 136 ? 8.107 0.555 -14.143 1.00 84.75 136 SER A C 1
ATOM 1104 O O . SER A 1 136 ? 7.360 0.639 -13.176 1.00 84.75 136 SER A O 1
ATOM 1106 N N . ASN A 1 137 ? 7.879 -0.288 -15.162 1.00 89.81 137 ASN A N 1
ATOM 1107 C CA . ASN A 1 137 ? 6.733 -1.210 -15.277 1.00 89.81 137 ASN A CA 1
ATOM 1108 C C . ASN A 1 137 ? 5.370 -0.568 -14.948 1.00 89.81 137 ASN A C 1
ATOM 1110 O O . ASN A 1 137 ? 4.456 -1.241 -14.473 1.00 89.81 137 ASN A O 1
ATOM 1114 N N . SER A 1 138 ? 5.241 0.742 -15.168 1.00 91.69 138 SER A N 1
ATOM 1115 C CA . SER A 1 138 ? 4.057 1.523 -14.829 1.00 91.69 138 SER A CA 1
ATOM 1116 C C . SER A 1 138 ? 3.229 1.815 -16.074 1.00 91.69 138 SER A C 1
ATOM 1118 O O . SER A 1 138 ? 3.736 1.831 -17.200 1.00 91.69 138 SER A O 1
ATOM 1120 N N . ILE A 1 139 ? 1.941 2.090 -15.868 1.00 94.06 139 ILE A N 1
ATOM 1121 C CA . ILE A 1 139 ? 1.040 2.503 -16.952 1.00 94.06 139 ILE A CA 1
ATOM 1122 C C . ILE A 1 139 ? 1.530 3.783 -17.641 1.00 94.06 139 ILE A C 1
ATOM 1124 O O . ILE A 1 139 ? 1.298 3.972 -18.829 1.00 94.06 139 ILE A O 1
ATOM 1128 N N . TRP A 1 140 ? 2.256 4.638 -16.919 1.00 94.50 140 TRP A N 1
ATOM 1129 C CA . TRP A 1 140 ? 2.776 5.897 -17.439 1.00 94.50 140 TRP A CA 1
ATOM 1130 C C . TRP A 1 140 ? 3.772 5.670 -18.570 1.00 94.50 140 TRP A C 1
ATOM 1132 O O . TRP A 1 140 ? 3.592 6.222 -19.650 1.00 94.50 140 TRP A O 1
ATOM 1142 N N . TYR A 1 141 ? 4.748 4.783 -18.374 1.00 92.56 141 TYR A N 1
ATOM 1143 C CA . TYR A 1 141 ? 5.709 4.473 -19.429 1.00 92.56 141 TYR A CA 1
ATOM 1144 C C . TYR A 1 141 ? 5.071 3.705 -20.595 1.00 92.56 141 TYR A C 1
ATOM 1146 O O . TYR A 1 141 ? 5.349 3.991 -21.759 1.00 92.56 141 TYR A O 1
ATOM 1154 N N . TRP A 1 142 ? 4.220 2.718 -20.298 1.00 91.31 142 TRP A N 1
ATOM 1155 C CA . TRP A 1 142 ? 3.710 1.797 -21.319 1.00 91.31 142 TRP A CA 1
ATOM 1156 C C . TRP A 1 142 ? 2.505 2.326 -22.109 1.00 91.31 142 TRP A C 1
ATOM 1158 O O . TRP A 1 142 ? 2.240 1.814 -23.194 1.00 91.31 142 TRP A O 1
ATOM 1168 N N . ALA A 1 143 ? 1.799 3.341 -21.605 1.00 90.00 143 ALA A N 1
ATOM 1169 C CA . ALA A 1 143 ? 0.598 3.899 -22.234 1.00 90.00 143 ALA A CA 1
ATOM 1170 C C . ALA A 1 143 ? 0.695 5.395 -22.539 1.00 90.00 143 ALA A C 1
ATOM 1172 O O . ALA A 1 143 ? 0.153 5.861 -23.536 1.00 90.00 143 ALA A O 1
ATOM 1173 N N . PHE A 1 144 ? 1.381 6.148 -21.679 1.00 88.44 144 PHE A N 1
ATOM 1174 C CA . PHE A 1 144 ? 1.368 7.611 -21.679 1.00 88.44 144 PHE A CA 1
ATOM 1175 C C . PHE A 1 144 ? 2.776 8.195 -21.813 1.00 88.44 144 PHE A C 1
ATOM 1177 O O . PHE A 1 144 ? 3.077 9.241 -21.248 1.00 88.44 144 PHE A O 1
ATOM 1184 N N . ARG A 1 145 ? 3.638 7.530 -22.590 1.00 85.56 145 ARG A N 1
ATOM 1185 C CA . ARG A 1 145 ? 5.055 7.891 -22.764 1.00 85.56 145 ARG A CA 1
ATOM 1186 C C . ARG A 1 145 ? 5.288 9.309 -23.297 1.00 85.56 145 ARG A C 1
ATOM 1188 O O . ARG A 1 145 ? 6.389 9.829 -23.182 1.00 85.56 145 ARG A O 1
ATOM 1195 N N . SER A 1 146 ? 4.279 9.910 -23.924 1.00 88.62 146 SER A N 1
ATOM 1196 C CA . SER A 1 146 ? 4.331 11.289 -24.413 1.00 88.62 146 SER A CA 1
ATOM 1197 C C . SER A 1 146 ? 4.209 12.338 -23.305 1.00 88.62 146 SER A C 1
ATOM 1199 O O . SER A 1 146 ? 4.460 13.509 -23.572 1.00 88.62 146 SER A O 1
ATOM 1201 N N . LEU A 1 147 ? 3.778 11.957 -22.097 1.00 90.31 147 LEU A N 1
ATOM 1202 C CA . LEU A 1 147 ? 3.731 12.860 -20.949 1.00 90.31 147 LEU A CA 1
ATOM 1203 C C . LEU A 1 147 ? 5.132 13.009 -20.360 1.00 90.31 147 LEU A C 1
ATOM 1205 O O . LEU A 1 147 ? 5.796 12.013 -20.082 1.00 90.31 147 LEU A O 1
ATOM 1209 N N . ASP A 1 148 ? 5.555 14.251 -20.144 1.00 89.31 148 ASP A N 1
ATOM 1210 C CA . ASP A 1 148 ? 6.818 14.542 -19.476 1.00 89.31 148 ASP A CA 1
ATOM 1211 C C . ASP A 1 148 ? 6.720 14.349 -17.952 1.00 89.31 148 ASP A C 1
ATOM 1213 O O . ASP A 1 148 ? 5.638 14.337 -17.347 1.00 89.31 148 ASP A O 1
ATOM 1217 N N . ASP A 1 149 ? 7.874 14.222 -17.297 1.00 86.00 149 ASP A N 1
ATOM 1218 C CA . ASP A 1 149 ? 7.927 13.975 -15.855 1.00 86.00 149 ASP A CA 1
ATOM 1219 C C . ASP A 1 149 ? 7.372 15.147 -15.039 1.00 86.00 149 ASP A C 1
ATOM 1221 O O . ASP A 1 149 ? 6.829 14.942 -13.951 1.00 86.00 149 ASP A O 1
ATOM 1225 N N . GLN A 1 150 ? 7.438 16.377 -15.565 1.00 89.38 150 GLN A N 1
ATOM 1226 C CA . GLN A 1 150 ? 6.841 17.540 -14.909 1.00 89.38 150 GLN A CA 1
ATOM 1227 C C . GLN A 1 150 ? 5.312 17.432 -14.867 1.00 89.38 150 GLN A C 1
ATOM 1229 O O . GLN A 1 150 ? 4.707 17.726 -13.831 1.00 89.38 150 GLN A O 1
ATOM 1234 N N . THR A 1 151 ? 4.685 16.979 -15.952 1.00 92.69 151 THR A N 1
ATOM 1235 C CA . THR A 1 151 ? 3.244 16.727 -16.005 1.00 92.69 151 THR A CA 1
ATOM 1236 C C . THR A 1 151 ? 2.863 15.570 -15.088 1.00 92.69 151 THR A C 1
ATOM 1238 O O . THR A 1 151 ? 1.928 15.704 -14.294 1.00 92.69 151 THR A O 1
ATOM 1241 N N . LEU A 1 152 ? 3.617 14.465 -15.102 1.00 92.12 152 LEU A N 1
ATOM 1242 C CA . LEU A 1 152 ? 3.367 13.329 -14.206 1.00 92.12 152 LEU A CA 1
ATOM 1243 C C . LEU A 1 152 ? 3.496 13.717 -12.726 1.00 92.12 152 LEU A C 1
ATOM 1245 O O . LEU A 1 152 ? 2.656 13.327 -11.915 1.00 92.12 152 LEU A O 1
ATOM 1249 N N . ASN A 1 153 ? 4.477 14.553 -12.376 1.00 91.19 153 ASN A N 1
ATOM 1250 C CA . ASN A 1 153 ? 4.661 15.081 -11.021 1.00 91.19 153 ASN A CA 1
ATOM 1251 C C . ASN A 1 153 ? 3.496 15.963 -10.540 1.00 91.19 153 ASN A C 1
ATOM 1253 O O . ASN A 1 153 ? 3.350 16.158 -9.335 1.00 91.19 153 ASN A O 1
ATOM 1257 N N . ARG A 1 154 ? 2.651 16.470 -11.448 1.00 93.19 154 ARG A N 1
ATOM 1258 C CA . ARG A 1 154 ? 1.416 17.198 -11.112 1.00 93.19 154 ARG A CA 1
ATOM 1259 C C . ARG A 1 154 ? 0.202 16.271 -11.063 1.00 93.19 154 ARG A C 1
ATOM 1261 O O . ARG A 1 154 ? -0.576 16.337 -10.117 1.00 93.19 154 ARG A O 1
ATOM 1268 N N . ILE A 1 155 ? 0.044 15.398 -12.059 1.00 95.19 155 ILE A N 1
ATOM 1269 C CA . ILE A 1 155 ? -1.149 14.551 -12.209 1.00 95.19 155 ILE A CA 1
ATOM 1270 C C . ILE A 1 155 ? -1.181 13.423 -11.174 1.00 95.19 155 ILE A C 1
ATOM 1272 O O . ILE A 1 155 ? -2.231 13.172 -10.583 1.00 95.19 155 ILE A O 1
ATOM 1276 N N . VAL A 1 156 ? -0.054 12.751 -10.920 1.00 94.56 156 VAL A N 1
ATOM 1277 C CA . VAL A 1 156 ? -0.013 11.586 -10.021 1.00 94.56 156 VAL A CA 1
ATOM 1278 C C . VAL A 1 156 ? -0.479 11.937 -8.600 1.00 94.56 156 VAL A C 1
ATOM 1280 O O . VAL A 1 156 ? -1.371 11.247 -8.103 1.00 94.56 156 VAL A O 1
ATOM 1283 N N . PRO A 1 157 ? 0.018 13.007 -7.942 1.00 95.31 157 PRO A N 1
ATOM 1284 C CA . PRO A 1 157 ? -0.480 13.393 -6.621 1.00 95.31 157 PRO A CA 1
ATOM 1285 C C . PRO A 1 157 ? -1.978 13.718 -6.604 1.00 95.31 157 PRO A C 1
ATOM 1287 O O . PRO A 1 157 ? -2.660 13.352 -5.650 1.00 95.31 157 PRO A O 1
ATOM 1290 N N . ILE A 1 158 ? -2.504 14.349 -7.661 1.00 97.81 158 ILE A N 1
ATOM 1291 C CA . ILE A 1 158 ? -3.936 14.664 -7.782 1.00 97.81 158 ILE A CA 1
ATOM 1292 C C . ILE A 1 158 ? -4.760 13.375 -7.861 1.00 97.81 158 ILE A C 1
ATOM 1294 O O . ILE A 1 158 ? -5.725 13.220 -7.118 1.00 97.81 158 ILE A O 1
ATOM 1298 N N . LEU A 1 159 ? -4.367 12.421 -8.712 1.00 98.00 159 LEU A N 1
ATOM 1299 C CA . LEU A 1 159 ? -5.062 11.136 -8.836 1.00 98.00 159 LEU A CA 1
ATOM 1300 C C . LEU A 1 159 ? -5.025 10.334 -7.534 1.00 98.00 159 LEU A C 1
ATOM 1302 O O . LEU A 1 159 ? -6.036 9.739 -7.153 1.00 98.00 159 LEU A O 1
ATOM 1306 N N . LEU A 1 160 ? -3.890 10.344 -6.830 1.00 98.00 160 LEU A N 1
ATOM 1307 C CA . LEU A 1 160 ? -3.765 9.714 -5.517 1.00 98.00 160 LEU A CA 1
ATOM 1308 C C . LEU A 1 160 ? -4.684 10.377 -4.492 1.00 98.00 160 LEU A C 1
ATOM 1310 O O . LEU A 1 160 ? -5.442 9.672 -3.833 1.00 98.00 160 LEU A O 1
ATOM 1314 N N . ALA A 1 161 ? -4.675 11.709 -4.402 1.00 98.50 161 ALA A N 1
ATOM 1315 C CA . ALA A 1 161 ? -5.540 12.450 -3.490 1.00 98.50 161 ALA A CA 1
ATOM 1316 C C . ALA A 1 161 ? -7.021 12.153 -3.761 1.00 98.50 161 ALA A C 1
ATOM 1318 O O . ALA A 1 161 ? -7.737 11.753 -2.847 1.00 98.50 161 ALA A O 1
ATOM 1319 N N . LEU A 1 162 ? -7.461 12.240 -5.021 1.00 98.75 162 LEU A N 1
ATOM 1320 C CA . LEU A 1 162 ? -8.839 11.932 -5.413 1.00 98.75 162 LEU A CA 1
ATOM 1321 C C . LEU A 1 162 ? -9.227 10.489 -5.066 1.00 98.75 162 LEU A C 1
ATOM 1323 O O . LEU A 1 162 ? -10.299 10.254 -4.511 1.00 98.75 162 LEU A O 1
ATOM 1327 N N . SER A 1 163 ? -8.351 9.523 -5.347 1.00 98.69 163 SER A N 1
ATOM 1328 C CA . SER A 1 163 ? -8.615 8.105 -5.073 1.00 98.69 163 SER A CA 1
ATOM 1329 C C . SER A 1 163 ? -8.645 7.800 -3.576 1.00 98.69 163 SER A C 1
ATOM 1331 O O . SER A 1 163 ? -9.471 7.006 -3.123 1.00 98.69 163 SER A O 1
ATOM 1333 N N . PHE A 1 164 ? -7.774 8.439 -2.790 1.00 98.75 164 PHE A N 1
ATOM 1334 C CA . PHE A 1 164 ? -7.741 8.286 -1.337 1.00 98.75 164 PHE A CA 1
ATOM 1335 C C . PHE A 1 164 ? -8.990 8.904 -0.719 1.00 98.75 164 PHE A C 1
ATOM 1337 O O . PHE A 1 164 ? -9.672 8.237 0.052 1.00 98.75 164 PHE A O 1
ATOM 1344 N N . THR A 1 165 ? -9.352 10.128 -1.111 1.00 98.81 165 THR A N 1
ATOM 1345 C CA . THR A 1 165 ? -10.596 10.771 -0.677 1.00 98.81 165 THR A CA 1
ATOM 1346 C C . THR A 1 165 ? -11.810 9.920 -1.038 1.00 98.81 165 THR A C 1
ATOM 1348 O O . THR A 1 165 ? -12.673 9.715 -0.188 1.00 98.81 165 THR A O 1
ATOM 1351 N N . ALA A 1 166 ? -11.863 9.354 -2.248 1.00 98.75 166 ALA A N 1
ATOM 1352 C CA . ALA A 1 166 ? -12.945 8.461 -2.655 1.00 98.75 166 ALA A CA 1
ATOM 1353 C C . ALA A 1 166 ? -13.023 7.196 -1.781 1.00 98.75 166 ALA A C 1
ATOM 1355 O O . ALA A 1 166 ? -14.114 6.819 -1.356 1.00 98.75 166 ALA A O 1
ATOM 1356 N N . ALA A 1 167 ? -11.887 6.561 -1.470 1.00 98.81 167 ALA A N 1
ATOM 1357 C CA . ALA A 1 167 ? -11.844 5.396 -0.585 1.00 98.81 167 ALA A CA 1
ATOM 1358 C C . ALA A 1 167 ? -12.288 5.746 0.846 1.00 98.81 167 ALA A C 1
ATOM 1360 O O . ALA A 1 167 ? -13.115 5.039 1.424 1.00 98.81 167 ALA A O 1
ATOM 1361 N N . LEU A 1 168 ? -11.787 6.858 1.393 1.00 98.75 168 LEU A N 1
ATOM 1362 C CA . LEU A 1 168 ? -12.116 7.331 2.739 1.00 98.75 168 LEU A CA 1
ATOM 1363 C C . LEU A 1 168 ? -13.606 7.678 2.864 1.00 98.75 168 LEU A C 1
ATOM 1365 O O . LEU A 1 168 ? -14.259 7.240 3.813 1.00 98.75 168 LEU A O 1
ATOM 1369 N N . ALA A 1 169 ? -14.147 8.411 1.885 1.00 98.50 169 ALA A N 1
ATOM 1370 C CA . ALA A 1 169 ? -15.554 8.798 1.823 1.00 98.50 169 ALA A CA 1
ATOM 1371 C C . ALA A 1 169 ? -16.473 7.590 1.608 1.00 98.50 169 ALA A C 1
ATOM 1373 O O . ALA A 1 169 ? -17.530 7.505 2.233 1.00 98.50 169 ALA A O 1
ATOM 1374 N N . TYR A 1 170 ? -16.071 6.627 0.771 1.00 98.50 170 TYR A N 1
ATOM 1375 C CA . TYR A 1 170 ? -16.802 5.370 0.623 1.00 98.50 170 TYR A CA 1
ATOM 1376 C C . TYR A 1 170 ? -16.848 4.600 1.944 1.00 98.50 170 TYR A C 1
ATOM 1378 O O . TYR A 1 170 ? -17.918 4.135 2.330 1.00 98.50 170 TYR A O 1
ATOM 1386 N N . GLY A 1 171 ? -15.713 4.491 2.646 1.00 98.12 171 GLY A N 1
ATOM 1387 C CA . GLY A 1 171 ? -15.640 3.851 3.958 1.00 98.12 171 GLY A CA 1
ATOM 1388 C C . GLY A 1 171 ? -16.581 4.503 4.967 1.00 98.12 171 GLY A C 1
ATOM 1389 O O . GLY A 1 171 ? -17.362 3.806 5.605 1.00 98.12 171 GLY A O 1
ATOM 1390 N N . TRP A 1 172 ? -16.579 5.838 5.027 1.00 98.00 172 TRP A N 1
ATOM 1391 C CA . TRP A 1 172 ? -17.456 6.611 5.910 1.00 98.00 172 TRP A CA 1
ATOM 1392 C C . TRP A 1 172 ? -18.935 6.396 5.579 1.00 98.00 172 TRP A C 1
ATOM 1394 O O . TRP A 1 172 ? -19.748 6.101 6.451 1.00 98.00 172 TRP A O 1
ATOM 1404 N N . ARG A 1 173 ? -19.287 6.478 4.290 1.00 97.88 173 ARG A N 1
ATOM 1405 C CA . ARG A 1 173 ? -20.658 6.245 3.826 1.00 97.88 173 ARG A CA 1
ATOM 1406 C C . ARG A 1 173 ? -21.124 4.830 4.149 1.00 97.88 173 ARG A C 1
ATOM 1408 O O . ARG A 1 173 ? -22.254 4.657 4.585 1.00 97.88 173 ARG A O 1
ATOM 1415 N N . ARG A 1 174 ? -20.269 3.829 3.923 1.00 96.06 174 ARG A N 1
ATOM 1416 C CA . ARG A 1 174 ? -20.569 2.423 4.213 1.00 96.06 174 ARG A CA 1
ATOM 1417 C C . ARG A 1 174 ? -20.827 2.216 5.704 1.00 96.06 174 ARG A C 1
ATOM 1419 O O . ARG A 1 174 ? -21.814 1.574 6.034 1.00 96.06 174 ARG A O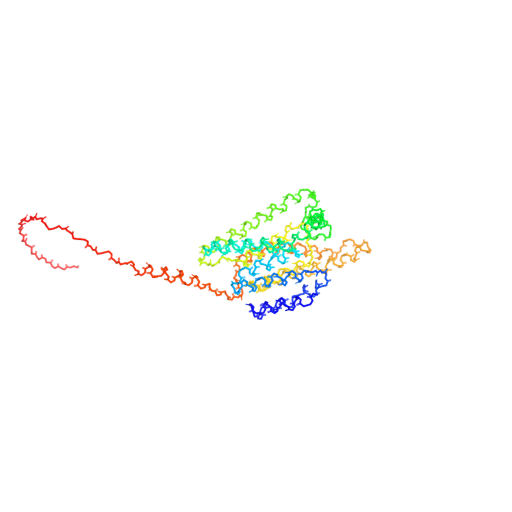 1
ATOM 1426 N N . ALA A 1 175 ? -19.972 2.769 6.559 1.00 95.06 175 ALA A N 1
ATOM 1427 C CA . ALA A 1 175 ? -20.101 2.664 8.008 1.00 95.06 175 ALA A CA 1
ATOM 1428 C C . ALA A 1 175 ? -21.443 3.243 8.493 1.00 95.06 175 ALA A C 1
ATOM 1430 O O . ALA A 1 175 ? -22.195 2.574 9.192 1.00 95.06 175 ALA A O 1
ATOM 1431 N N . ASN A 1 176 ? -21.818 4.428 7.997 1.00 95.00 176 ASN A N 1
ATOM 1432 C CA . ASN A 1 176 ? -23.104 5.053 8.326 1.00 95.00 176 ASN A CA 1
ATOM 1433 C C . ASN A 1 176 ? -24.322 4.284 7.794 1.00 95.00 176 ASN A C 1
ATOM 1435 O O . ASN A 1 176 ? -25.354 4.256 8.447 1.00 95.00 176 ASN A O 1
ATOM 1439 N N . GLN A 1 177 ? -24.236 3.712 6.590 1.00 93.88 177 GLN A N 1
ATOM 1440 C CA . GLN A 1 177 ? -25.366 3.015 5.962 1.00 93.88 177 GLN A CA 1
ATOM 1441 C C . GLN A 1 177 ? -25.627 1.632 6.555 1.00 93.88 177 GLN A C 1
ATOM 1443 O O . GLN A 1 177 ? -26.764 1.175 6.533 1.00 93.88 177 GLN A O 1
ATOM 1448 N N . ALA A 1 178 ? -24.574 0.949 6.996 1.00 87.12 178 ALA A N 1
ATOM 1449 C CA . ALA A 1 178 ? -24.671 -0.395 7.546 1.00 87.12 178 ALA A CA 1
ATOM 1450 C C . ALA A 1 178 ? -24.810 -0.403 9.076 1.00 87.12 178 ALA A C 1
ATOM 1452 O O . ALA A 1 178 ? -24.959 -1.481 9.636 1.00 87.12 178 ALA A O 1
ATOM 1453 N N . GLU A 1 179 ? -24.728 0.765 9.730 1.00 80.19 179 GLU A N 1
ATOM 1454 C CA . GLU A 1 179 ? -24.591 0.879 11.192 1.00 80.19 179 GLU A CA 1
ATOM 1455 C C . GLU A 1 179 ? -23.432 0.004 11.718 1.00 80.19 179 GLU A C 1
ATOM 1457 O O . GLU A 1 179 ? -23.490 -0.594 12.787 1.00 80.19 179 GLU A O 1
ATOM 1462 N N . GLU A 1 180 ? -22.358 -0.080 10.924 1.00 86.50 180 GLU A N 1
ATOM 1463 C CA . GLU A 1 180 ? -21.157 -0.872 11.197 1.00 86.50 180 GLU A CA 1
ATOM 1464 C C . GLU A 1 180 ? -19.977 0.052 11.530 1.00 86.50 180 GLU A C 1
ATOM 1466 O O . GLU A 1 180 ? -19.908 1.196 11.069 1.00 86.50 180 GLU A O 1
ATOM 1471 N N . ALA A 1 181 ? -18.983 -0.479 12.247 1.00 91.00 181 ALA A N 1
ATOM 1472 C CA . ALA A 1 181 ? -17.713 0.205 12.461 1.00 91.00 181 ALA A CA 1
ATOM 1473 C C . ALA A 1 181 ? -17.020 0.568 11.132 1.00 91.00 181 ALA A C 1
ATOM 1475 O O . ALA A 1 181 ? -17.089 -0.159 10.132 1.00 91.00 181 ALA A O 1
ATOM 1476 N N . TYR A 1 182 ? -16.285 1.684 11.130 1.00 96.25 182 TYR A N 1
ATOM 1477 C CA . TYR A 1 182 ? -15.549 2.140 9.953 1.00 96.25 182 TYR A CA 1
ATOM 1478 C C . TYR A 1 182 ? -14.605 1.053 9.385 1.00 96.25 182 TYR A C 1
ATOM 1480 O O . TYR A 1 182 ? -13.765 0.516 10.117 1.00 96.25 182 TYR A O 1
ATOM 1488 N N . PRO A 1 183 ? -14.652 0.759 8.068 1.00 97.06 183 PRO A N 1
ATOM 1489 C CA . PRO A 1 183 ? -13.958 -0.382 7.467 1.00 97.06 183 PRO A CA 1
ATOM 1490 C C . PRO A 1 183 ? -12.461 -0.102 7.211 1.00 97.06 183 PRO A C 1
ATOM 1492 O O . PRO A 1 183 ? -12.005 0.015 6.069 1.00 97.06 183 PRO A O 1
ATOM 1495 N N . PHE A 1 184 ? -11.680 0.008 8.290 1.00 98.06 184 PHE A N 1
ATOM 1496 C CA . PHE A 1 184 ? -10.260 0.386 8.284 1.00 98.06 184 PHE A CA 1
ATOM 1497 C C . PHE A 1 184 ? -9.394 -0.447 7.320 1.00 98.06 184 PHE A C 1
ATOM 1499 O O . PHE A 1 184 ? -8.670 0.121 6.494 1.00 98.06 184 PHE A O 1
ATOM 1506 N N . LEU A 1 185 ? -9.469 -1.784 7.387 1.00 98.25 185 LEU A N 1
ATOM 1507 C CA . LEU A 1 185 ? -8.655 -2.674 6.546 1.00 98.25 185 LEU A CA 1
ATOM 1508 C C . LEU A 1 185 ? -9.019 -2.555 5.062 1.00 98.25 185 LEU A C 1
ATOM 1510 O O . LEU A 1 185 ? -8.134 -2.524 4.209 1.00 98.25 185 LEU A O 1
ATOM 1514 N N . GLN A 1 186 ? -10.310 -2.465 4.748 1.00 98.62 186 GLN A N 1
ATOM 1515 C CA . GLN A 1 186 ? -10.818 -2.358 3.382 1.00 98.62 186 GLN A CA 1
ATOM 1516 C C . GLN A 1 186 ? -10.381 -1.049 2.725 1.00 98.62 186 GLN A C 1
ATOM 1518 O O . GLN A 1 186 ? -9.912 -1.053 1.586 1.00 98.62 186 GLN A O 1
ATOM 1523 N N . VAL A 1 187 ? -10.510 0.067 3.448 1.00 98.81 187 VAL A N 1
ATOM 1524 C CA . VAL A 1 187 ? -10.093 1.386 2.959 1.00 98.81 187 VAL A CA 1
ATOM 1525 C C . VAL A 1 187 ? -8.577 1.434 2.788 1.00 98.81 187 VAL A C 1
ATOM 1527 O O . VAL A 1 187 ? -8.099 1.904 1.757 1.00 98.81 187 VAL A O 1
ATOM 1530 N N . SER A 1 188 ? -7.817 0.872 3.732 1.00 98.88 188 SER A N 1
ATOM 1531 C CA . SER A 1 188 ? -6.355 0.756 3.629 1.00 98.88 188 SER A CA 1
ATOM 1532 C C . SER A 1 188 ? -5.925 -0.057 2.400 1.00 98.88 188 SER A C 1
ATOM 1534 O O . SER A 1 188 ? -5.042 0.364 1.653 1.00 98.88 188 SER A O 1
ATOM 1536 N N . ALA A 1 189 ? -6.591 -1.183 2.129 1.00 98.81 189 ALA A N 1
ATOM 1537 C CA . ALA A 1 189 ? -6.328 -2.005 0.948 1.00 98.81 189 ALA A CA 1
ATOM 1538 C C . ALA A 1 189 ? -6.581 -1.235 -0.360 1.00 98.81 189 ALA A C 1
ATOM 1540 O O . ALA A 1 189 ? -5.770 -1.285 -1.284 1.00 98.81 189 ALA A O 1
ATOM 1541 N N . ALA A 1 190 ? -7.685 -0.487 -0.429 1.00 98.81 190 ALA A N 1
ATOM 1542 C CA . ALA A 1 190 ? -8.044 0.314 -1.597 1.00 98.81 190 ALA A CA 1
ATOM 1543 C C . ALA A 1 190 ? -7.062 1.474 -1.830 1.00 98.81 190 ALA A C 1
ATOM 1545 O O . ALA A 1 190 ? -6.599 1.682 -2.951 1.00 98.81 190 ALA A O 1
ATOM 1546 N N . ILE A 1 191 ? -6.671 2.176 -0.763 1.00 98.81 191 ILE A N 1
ATOM 1547 C CA . ILE A 1 191 ? -5.618 3.200 -0.789 1.00 98.81 191 ILE A CA 1
ATOM 1548 C C . ILE A 1 191 ? -4.313 2.617 -1.345 1.00 98.81 191 ILE A C 1
ATOM 1550 O O . ILE A 1 191 ? -3.689 3.219 -2.222 1.00 98.81 191 ILE A O 1
ATOM 1554 N N . LEU A 1 192 ? -3.923 1.417 -0.904 1.00 98.75 192 LEU A N 1
ATOM 1555 C CA . LEU 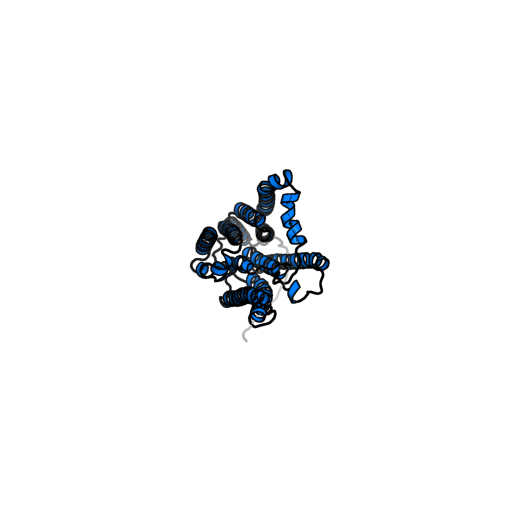A 1 192 ? -2.733 0.748 -1.422 1.00 98.75 192 LEU A CA 1
ATOM 1556 C C . LEU A 1 192 ? -2.872 0.391 -2.909 1.00 98.75 192 LEU A C 1
ATOM 1558 O O . LEU A 1 192 ? -1.930 0.609 -3.669 1.00 98.75 192 LEU A O 1
ATOM 1562 N N . CYS A 1 193 ? -4.034 -0.102 -3.350 1.00 98.69 193 CYS A N 1
ATOM 1563 C CA . CYS A 1 193 ? -4.294 -0.359 -4.769 1.00 98.69 193 CYS A CA 1
ATOM 1564 C C . CYS A 1 193 ? -4.128 0.905 -5.622 1.00 98.69 193 CYS A C 1
ATOM 1566 O O . CYS A 1 193 ? -3.447 0.859 -6.647 1.00 98.69 193 CYS A O 1
ATOM 1568 N N . ALA A 1 194 ? -4.698 2.032 -5.185 1.00 98.56 194 ALA A N 1
ATOM 1569 C CA . ALA A 1 194 ? -4.568 3.312 -5.877 1.00 98.56 194 ALA A CA 1
ATOM 1570 C C . ALA A 1 194 ? -3.109 3.789 -5.922 1.00 98.56 194 ALA A C 1
ATOM 1572 O O . ALA A 1 194 ? -2.630 4.206 -6.977 1.00 98.56 194 ALA A O 1
ATOM 1573 N N . PHE A 1 195 ? -2.379 3.663 -4.808 1.00 98.00 195 PHE A N 1
ATOM 1574 C CA . PHE A 1 195 ? -0.954 3.984 -4.769 1.00 98.00 195 PHE A CA 1
ATOM 1575 C C . PHE A 1 195 ? -0.155 3.153 -5.771 1.00 98.00 195 PHE A C 1
ATOM 1577 O O . PHE A 1 195 ? 0.606 3.699 -6.564 1.00 98.00 195 PHE A O 1
ATOM 1584 N N . LEU A 1 196 ? -0.360 1.838 -5.783 1.00 97.25 196 LEU A N 1
ATOM 1585 C CA . LEU A 1 196 ? 0.333 0.933 -6.693 1.00 97.25 196 LEU A CA 1
ATOM 1586 C C . LEU A 1 196 ? 0.004 1.186 -8.167 1.00 97.25 196 LEU A C 1
ATOM 1588 O O . LEU A 1 196 ? 0.876 0.989 -9.013 1.00 97.25 196 LEU A O 1
ATOM 1592 N N . LEU A 1 197 ? -1.224 1.609 -8.471 1.00 97.38 197 LEU A N 1
ATOM 1593 C CA . LEU A 1 197 ? -1.668 1.891 -9.833 1.00 97.38 197 LEU A CA 1
ATOM 1594 C C . LEU A 1 197 ? -1.070 3.192 -10.376 1.00 97.38 197 LEU A C 1
ATOM 1596 O O . LEU A 1 197 ? -0.578 3.216 -11.501 1.00 97.38 197 LEU A O 1
ATOM 1600 N N . PHE A 1 198 ? -1.129 4.269 -9.587 1.00 96.38 198 PHE A N 1
ATOM 1601 C CA . PHE A 1 198 ? -0.770 5.607 -10.058 1.00 96.38 198 PHE A CA 1
ATOM 1602 C C . PHE A 1 198 ? 0.681 5.997 -9.792 1.00 96.38 198 PHE A C 1
ATOM 1604 O O . PHE A 1 198 ? 1.145 6.974 -10.374 1.00 96.38 198 PHE A O 1
ATOM 1611 N N . ASN A 1 199 ? 1.427 5.268 -8.959 1.00 92.44 199 ASN A N 1
ATOM 1612 C CA . ASN A 1 199 ? 2.838 5.578 -8.742 1.00 92.44 199 ASN A CA 1
ATOM 1613 C C . ASN A 1 199 ? 3.640 5.518 -10.062 1.00 92.44 199 ASN A C 1
ATOM 1615 O O . ASN A 1 199 ? 3.457 4.609 -10.874 1.00 92.44 199 ASN A O 1
ATOM 1619 N N . LYS A 1 200 ? 4.559 6.476 -10.265 1.00 91.50 200 LYS A N 1
ATOM 1620 C CA . LYS A 1 200 ? 5.391 6.579 -11.482 1.00 91.50 200 LYS A CA 1
ATOM 1621 C C . LYS A 1 200 ? 6.249 5.337 -11.710 1.00 91.50 200 LYS A C 1
ATOM 1623 O O . LYS A 1 200 ? 6.467 4.939 -12.852 1.00 91.50 200 LYS A O 1
ATOM 1628 N N . ALA A 1 201 ? 6.677 4.704 -10.619 1.00 88.38 201 ALA A N 1
ATOM 1629 C CA . ALA A 1 201 ? 7.465 3.485 -10.634 1.00 88.38 201 ALA A CA 1
ATOM 1630 C C . ALA A 1 201 ? 6.748 2.346 -9.908 1.00 88.38 201 ALA A C 1
ATOM 1632 O O . ALA A 1 201 ? 6.342 2.474 -8.752 1.00 88.38 201 ALA A O 1
ATOM 1633 N N . HIS A 1 202 ? 6.674 1.200 -10.570 1.00 91.38 202 HIS A N 1
ATOM 1634 C CA . HIS A 1 202 ? 6.067 -0.021 -10.081 1.00 91.38 202 HIS A CA 1
ATOM 1635 C C . HIS A 1 202 ? 7.099 -1.152 -10.122 1.00 91.38 202 HIS A C 1
ATOM 1637 O O . HIS A 1 202 ? 7.436 -1.685 -11.175 1.00 91.38 202 HIS A O 1
ATOM 1643 N N . SER A 1 203 ? 7.630 -1.538 -8.962 1.00 91.19 203 SER A N 1
ATOM 1644 C CA . SER A 1 203 ? 8.504 -2.712 -8.909 1.00 91.19 203 SER A CA 1
ATOM 1645 C C . SER A 1 203 ? 7.655 -3.987 -8.869 1.00 91.19 203 SER A C 1
ATOM 1647 O O . SER A 1 203 ? 6.659 -4.010 -8.136 1.00 91.19 203 SER A O 1
ATOM 1649 N N . PRO A 1 204 ? 8.039 -5.073 -9.570 1.00 90.25 204 PRO A N 1
ATOM 1650 C CA . PRO A 1 204 ? 7.332 -6.350 -9.490 1.00 90.25 204 PRO A CA 1
ATOM 1651 C C . PRO A 1 204 ? 7.108 -6.812 -8.039 1.00 90.25 204 PRO A C 1
ATOM 1653 O O . PRO A 1 204 ? 5.999 -7.210 -7.676 1.00 90.25 204 PRO A O 1
ATOM 1656 N N . GLN A 1 205 ? 8.101 -6.592 -7.167 1.00 92.75 205 GLN A N 1
ATOM 1657 C CA . GLN A 1 205 ? 8.064 -6.955 -5.745 1.00 92.75 205 GLN A CA 1
ATOM 1658 C C . GLN A 1 205 ? 6.951 -6.279 -4.927 1.00 92.75 205 GLN A C 1
ATOM 1660 O O . GLN A 1 205 ? 6.638 -6.737 -3.831 1.00 92.75 205 GLN A O 1
ATOM 1665 N N . TYR A 1 206 ? 6.314 -5.221 -5.441 1.00 94.75 206 TYR A N 1
ATOM 1666 C CA . TYR A 1 206 ? 5.177 -4.575 -4.777 1.00 94.75 206 TYR A CA 1
ATOM 1667 C C . TYR A 1 206 ? 3.974 -5.516 -4.612 1.00 94.75 206 TYR A C 1
ATOM 1669 O O . TYR A 1 206 ? 3.099 -5.255 -3.788 1.00 94.75 206 TYR A O 1
ATOM 1677 N N . ALA A 1 207 ? 3.954 -6.650 -5.325 1.00 96.25 207 ALA A N 1
ATOM 1678 C CA . ALA A 1 207 ? 3.009 -7.734 -5.077 1.00 96.25 207 ALA A CA 1
ATOM 1679 C C . ALA A 1 207 ? 3.005 -8.190 -3.608 1.00 96.25 207 ALA A C 1
ATOM 1681 O O . ALA A 1 207 ? 1.937 -8.475 -3.071 1.00 96.25 207 ALA A O 1
ATOM 1682 N N . LEU A 1 208 ? 4.164 -8.164 -2.934 1.00 97.25 208 LEU A N 1
ATOM 1683 C CA . LEU A 1 208 ? 4.300 -8.521 -1.520 1.00 97.25 208 LEU A CA 1
ATOM 1684 C C . LEU A 1 208 ? 3.417 -7.678 -0.591 1.00 97.25 208 LEU A C 1
ATOM 1686 O O . LEU A 1 208 ? 2.957 -8.184 0.430 1.00 97.25 208 LEU A O 1
ATOM 1690 N N . TRP A 1 209 ? 3.170 -6.408 -0.927 1.00 97.81 209 TRP A N 1
ATOM 1691 C CA . TRP A 1 209 ? 2.417 -5.489 -0.066 1.00 97.81 209 TRP A CA 1
ATOM 1692 C C . TRP A 1 209 ? 0.922 -5.792 -0.051 1.00 97.81 209 TRP A C 1
ATOM 1694 O O . TRP A 1 209 ? 0.247 -5.518 0.936 1.00 97.81 209 TRP A O 1
ATOM 1704 N N . LEU A 1 210 ? 0.406 -6.369 -1.139 1.00 97.62 210 LEU A N 1
ATOM 1705 C CA . LEU A 1 210 ? -1.007 -6.719 -1.276 1.00 97.62 210 LEU A CA 1
ATOM 1706 C C . LEU A 1 210 ? -1.355 -8.077 -0.667 1.00 97.62 210 LEU A C 1
ATOM 1708 O O . LEU A 1 210 ? -2.504 -8.282 -0.277 1.00 97.62 210 LEU A O 1
ATOM 1712 N N . LEU A 1 211 ? -0.390 -8.999 -0.563 1.00 97.69 211 LEU A N 1
ATOM 1713 C CA . LEU A 1 211 ? -0.642 -10.358 -0.069 1.00 97.69 211 LEU A CA 1
ATOM 1714 C C . LEU A 1 211 ? -1.358 -10.405 1.293 1.00 97.69 211 LEU A C 1
ATOM 1716 O O . LEU A 1 211 ? -2.298 -11.194 1.410 1.00 97.69 211 LEU A O 1
ATOM 1720 N N . PRO A 1 212 ? -1.007 -9.582 2.306 1.00 98.31 212 PRO A N 1
ATOM 1721 C CA . PRO A 1 212 ? -1.731 -9.589 3.575 1.00 98.31 212 PRO A CA 1
ATOM 1722 C C . PRO A 1 212 ? -3.223 -9.280 3.411 1.00 98.31 212 PRO A C 1
ATOM 1724 O O . PRO A 1 212 ? -4.054 -9.920 4.048 1.00 98.31 212 PRO A O 1
ATOM 1727 N N . PHE A 1 213 ? -3.594 -8.358 2.519 1.00 98.50 213 PHE A N 1
ATOM 1728 C CA . PHE A 1 213 ? -4.992 -7.967 2.319 1.00 98.50 213 PHE A CA 1
ATOM 1729 C C . PHE A 1 213 ? -5.840 -9.068 1.678 1.00 98.50 213 PHE A C 1
ATOM 1731 O O . PHE A 1 213 ? -7.000 -9.223 2.049 1.00 98.50 213 PHE A O 1
ATOM 1738 N N . PHE A 1 214 ? -5.272 -9.888 0.787 1.00 97.94 214 PHE A N 1
ATOM 1739 C CA . PHE A 1 214 ? -5.967 -11.066 0.242 1.00 97.94 214 PHE A CA 1
ATOM 1740 C C . PHE A 1 214 ? -6.354 -12.092 1.312 1.00 97.94 214 PHE A C 1
ATOM 1742 O O . PHE A 1 214 ? -7.282 -12.877 1.125 1.00 97.94 214 PHE A O 1
ATOM 1749 N N . VAL A 1 215 ? -5.621 -12.094 2.421 1.00 97.25 215 VAL A N 1
ATOM 1750 C CA . VAL A 1 215 ? -5.817 -13.019 3.531 1.00 97.25 215 VAL A CA 1
ATOM 1751 C C . VAL A 1 215 ? -6.736 -12.416 4.592 1.00 97.25 215 VAL A C 1
ATOM 1753 O O . VAL A 1 215 ? -7.650 -13.096 5.062 1.00 97.25 215 VAL A O 1
ATOM 1756 N N . LEU A 1 216 ? -6.519 -11.138 4.919 1.00 98.38 216 LEU A N 1
ATOM 1757 C CA . LEU A 1 216 ? -7.276 -10.369 5.910 1.00 98.38 216 LEU A CA 1
ATOM 1758 C C . LEU A 1 216 ? -8.692 -10.005 5.450 1.00 98.38 216 LEU A C 1
ATOM 1760 O O . LEU A 1 216 ? -9.560 -9.772 6.286 1.00 98.38 216 LEU A O 1
ATOM 1764 N N . LEU A 1 217 ? -8.946 -9.964 4.141 1.00 98.12 217 LEU A N 1
ATOM 1765 C CA . LEU A 1 217 ? -10.264 -9.696 3.571 1.00 98.12 217 LEU A CA 1
ATOM 1766 C C . LEU A 1 217 ? -10.835 -10.956 2.914 1.00 98.12 217 LEU A C 1
ATOM 1768 O O . LEU A 1 217 ? -10.128 -11.739 2.276 1.00 98.12 217 LEU A O 1
ATOM 1772 N N . GLN A 1 218 ? -12.144 -11.154 3.044 1.00 96.00 218 GLN A N 1
ATOM 1773 C CA . GLN A 1 218 ? -12.875 -12.266 2.439 1.00 96.00 218 GLN A CA 1
ATOM 1774 C C . GLN A 1 218 ? -13.097 -12.031 0.942 1.00 96.00 218 GLN A C 1
ATOM 1776 O O . GLN A 1 218 ? -14.202 -11.753 0.482 1.00 96.00 218 GLN A O 1
ATOM 1781 N N . VAL A 1 219 ? -12.025 -12.147 0.165 1.00 95.31 219 VAL A N 1
ATOM 1782 C CA . VAL A 1 219 ? -12.086 -12.112 -1.297 1.00 95.31 219 VAL A CA 1
ATOM 1783 C C . VAL A 1 219 ? -12.159 -13.520 -1.873 1.00 95.31 219 VAL A C 1
ATOM 1785 O O . VAL A 1 219 ? -11.585 -14.469 -1.334 1.00 95.31 219 VAL A O 1
ATOM 1788 N N . ARG A 1 220 ? -12.876 -13.667 -2.993 1.00 95.19 220 ARG A N 1
ATOM 1789 C CA . ARG A 1 220 ? -12.913 -14.930 -3.744 1.00 95.19 220 ARG A CA 1
ATOM 1790 C C . ARG A 1 220 ? -11.493 -15.297 -4.168 1.00 95.19 220 ARG A C 1
ATOM 1792 O O . ARG A 1 220 ? -10.771 -14.442 -4.681 1.00 95.19 220 ARG A O 1
ATOM 1799 N N . TRP A 1 221 ? -11.125 -16.568 -4.022 1.00 94.62 221 TRP A N 1
ATOM 1800 C CA . TRP A 1 221 ? -9.780 -17.059 -4.350 1.00 94.62 221 TRP A CA 1
ATOM 1801 C C . TRP A 1 221 ? -9.369 -16.762 -5.804 1.00 94.62 221 TRP A C 1
ATOM 1803 O O . TRP A 1 221 ? -8.189 -16.589 -6.085 1.00 94.62 221 TRP A O 1
ATOM 1813 N N . THR A 1 222 ? -10.337 -16.617 -6.716 1.00 96.81 222 THR A N 1
ATOM 1814 C CA . THR A 1 222 ? -10.107 -16.238 -8.118 1.00 96.81 222 THR A CA 1
ATOM 1815 C C . THR A 1 222 ? -9.447 -14.868 -8.271 1.00 96.81 222 THR A C 1
ATOM 1817 O O . THR A 1 222 ? -8.654 -14.686 -9.187 1.00 96.81 222 THR A O 1
ATOM 1820 N N . TRP A 1 223 ? -9.723 -13.909 -7.378 1.00 97.69 223 TRP A N 1
ATOM 1821 C CA . TRP A 1 223 ? -9.055 -12.601 -7.387 1.00 97.69 223 TRP A CA 1
ATOM 1822 C C . TRP A 1 223 ? -7.586 -12.716 -6.988 1.00 97.69 223 TRP A C 1
ATOM 1824 O O . TRP A 1 223 ? -6.726 -12.094 -7.607 1.00 97.69 223 TRP A O 1
ATOM 1834 N N . TRP A 1 224 ? -7.303 -13.543 -5.979 1.00 96.50 224 TRP A N 1
ATOM 1835 C CA . TRP A 1 224 ? -5.941 -13.855 -5.553 1.00 96.50 224 TRP A CA 1
ATOM 1836 C C . TRP A 1 224 ? -5.177 -14.568 -6.673 1.00 96.50 224 TRP A C 1
ATOM 1838 O O . TRP A 1 224 ? -4.119 -14.102 -7.085 1.00 96.50 224 TRP A O 1
ATOM 1848 N N . ALA A 1 225 ? -5.755 -15.626 -7.246 1.00 97.44 225 ALA A N 1
ATOM 1849 C CA . ALA A 1 225 ? -5.137 -16.381 -8.332 1.00 97.44 225 ALA A CA 1
ATOM 1850 C C . ALA A 1 225 ? -4.924 -15.525 -9.590 1.00 97.44 225 ALA A C 1
ATOM 1852 O O . ALA A 1 225 ? -3.855 -15.583 -10.188 1.00 97.44 225 ALA A O 1
ATOM 1853 N N . GLY A 1 226 ? -5.902 -14.695 -9.966 1.00 98.12 226 GLY A N 1
ATOM 1854 C CA . GLY A 1 226 ? -5.795 -13.795 -11.115 1.00 98.12 226 GLY A CA 1
ATOM 1855 C C . GLY A 1 226 ? -4.685 -12.759 -10.943 1.00 98.12 226 GLY A C 1
ATOM 1856 O O . GLY A 1 226 ? -3.858 -12.589 -11.837 1.00 98.12 226 GLY A O 1
ATOM 1857 N N . TYR A 1 227 ? -4.606 -12.119 -9.771 1.00 98.19 227 TYR A N 1
ATOM 1858 C CA . TYR A 1 227 ? -3.519 -11.186 -9.473 1.00 98.19 227 TYR A CA 1
ATOM 1859 C C . TYR A 1 227 ? -2.148 -11.873 -9.528 1.00 98.19 227 TYR A C 1
ATOM 1861 O O . TYR A 1 227 ? -1.224 -11.351 -10.150 1.00 98.19 227 TYR A O 1
ATOM 1869 N N . LEU A 1 228 ? -2.024 -13.065 -8.934 1.00 97.75 228 LEU A N 1
ATOM 1870 C CA . LEU A 1 228 ? -0.778 -13.830 -8.945 1.00 97.75 228 LEU A CA 1
ATOM 1871 C C . LEU A 1 228 ? -0.393 -14.353 -10.330 1.00 97.75 228 LEU A C 1
ATOM 1873 O O . LEU A 1 228 ? 0.793 -14.426 -10.628 1.00 97.75 228 LEU A O 1
ATOM 1877 N N . ALA A 1 229 ? -1.358 -14.677 -11.190 1.00 98.38 229 ALA A N 1
ATOM 1878 C CA . ALA A 1 229 ? -1.085 -15.077 -12.566 1.00 98.38 229 ALA A CA 1
ATOM 1879 C C . ALA A 1 229 ? -0.469 -13.923 -13.372 1.00 98.38 229 ALA A C 1
ATOM 1881 O O . ALA A 1 229 ? 0.528 -14.117 -14.067 1.00 98.38 229 ALA A O 1
ATOM 1882 N N . PHE A 1 230 ? -1.006 -12.705 -13.236 1.00 98.25 230 PHE A N 1
ATOM 1883 C CA . PHE A 1 230 ? -0.411 -11.529 -13.875 1.00 98.25 230 PHE A CA 1
ATOM 1884 C C . PHE A 1 230 ? 0.921 -11.124 -13.240 1.00 98.25 230 PHE A C 1
ATOM 1886 O O . PHE A 1 230 ? 1.817 -10.674 -13.951 1.00 98.25 230 PHE A O 1
ATOM 1893 N N . ASP A 1 231 ? 1.094 -11.321 -11.933 1.00 97.81 231 ASP A N 1
ATOM 1894 C CA . ASP A 1 231 ? 2.397 -11.143 -11.291 1.00 97.81 231 ASP A CA 1
ATOM 1895 C C . ASP A 1 231 ? 3.442 -12.146 -11.796 1.00 97.81 231 ASP A C 1
ATOM 1897 O O . ASP A 1 231 ? 4.564 -11.751 -12.095 1.00 97.81 231 ASP A O 1
ATOM 1901 N N . ALA A 1 232 ? 3.061 -13.410 -11.988 1.00 97.81 232 ALA A N 1
ATOM 1902 C CA . ALA A 1 232 ? 3.919 -14.434 -12.575 1.00 97.81 232 ALA A CA 1
ATOM 1903 C C . ALA A 1 232 ? 4.320 -14.085 -14.013 1.00 97.81 232 ALA A C 1
ATOM 1905 O O . ALA A 1 232 ? 5.495 -14.180 -14.371 1.00 97.81 232 ALA A O 1
ATOM 1906 N N . ALA A 1 233 ? 3.353 -13.644 -14.824 1.00 98.06 233 ALA A N 1
ATOM 1907 C CA . ALA A 1 233 ? 3.600 -13.193 -16.189 1.00 98.06 233 ALA A CA 1
ATOM 1908 C C . ALA A 1 233 ? 4.561 -11.995 -16.216 1.00 98.06 233 ALA A C 1
ATOM 1910 O O . ALA A 1 233 ? 5.504 -11.990 -17.008 1.00 98.06 233 ALA A O 1
ATOM 1911 N N . LEU A 1 234 ? 4.371 -11.027 -15.308 1.00 96.69 234 LEU A N 1
ATOM 1912 C CA . LEU A 1 234 ? 5.283 -9.899 -15.157 1.00 96.69 234 LEU A CA 1
ATOM 1913 C C . LEU A 1 234 ? 6.680 -10.373 -14.756 1.00 96.69 234 LEU A C 1
ATOM 1915 O O . LEU A 1 234 ? 7.641 -9.984 -15.402 1.00 96.69 234 LEU A O 1
ATOM 1919 N N . TYR A 1 235 ? 6.798 -11.211 -13.726 1.00 96.12 235 TYR A N 1
ATOM 1920 C CA . TYR A 1 235 ? 8.079 -11.702 -13.222 1.00 96.12 235 TYR A CA 1
ATOM 1921 C C . TYR A 1 235 ? 8.864 -12.435 -14.312 1.00 96.12 235 TYR A C 1
ATOM 1923 O O . TYR A 1 235 ? 9.945 -12.002 -14.712 1.00 96.12 235 TYR A O 1
ATOM 1931 N N . VAL A 1 236 ? 8.295 -13.522 -14.838 1.00 96.75 236 VAL A N 1
ATOM 1932 C CA . VAL A 1 236 ? 8.957 -14.370 -15.835 1.00 96.75 236 VAL A CA 1
ATOM 1933 C C . VAL A 1 236 ? 9.231 -13.575 -17.107 1.00 96.75 236 VAL A C 1
ATOM 1935 O O . VAL A 1 236 ? 10.345 -13.619 -17.628 1.00 96.75 236 VAL A O 1
ATOM 1938 N N . GLY A 1 237 ? 8.239 -12.816 -17.580 1.00 97.19 237 GLY A N 1
ATOM 1939 C CA . GLY A 1 237 ? 8.358 -11.994 -18.776 1.00 97.19 237 GLY A CA 1
ATOM 1940 C C . GLY A 1 237 ? 9.449 -10.938 -18.648 1.00 97.19 237 GLY A C 1
ATOM 1941 O O . GLY A 1 237 ? 10.292 -10.844 -19.532 1.00 97.19 237 GLY A O 1
ATOM 1942 N N . LEU A 1 238 ? 9.480 -10.186 -17.544 1.00 95.56 238 LEU A N 1
ATOM 1943 C CA . LEU A 1 238 ? 10.434 -9.098 -17.327 1.00 95.56 238 LEU A CA 1
ATOM 1944 C C . LEU A 1 238 ? 11.875 -9.609 -17.282 1.00 95.56 238 LEU A C 1
ATOM 1946 O O . LEU A 1 238 ? 12.724 -9.116 -18.021 1.00 95.56 238 LEU A O 1
ATOM 1950 N N . PHE A 1 239 ? 12.161 -10.608 -16.442 1.00 94.69 239 PHE A N 1
ATOM 1951 C CA . PHE A 1 239 ? 13.528 -11.113 -16.295 1.00 94.69 239 PHE A CA 1
ATOM 1952 C C . PHE A 1 239 ? 14.009 -11.826 -17.558 1.00 94.69 239 PHE A C 1
ATOM 1954 O O . PHE A 1 239 ? 15.156 -11.637 -17.968 1.00 94.69 239 PHE A O 1
ATOM 1961 N N . ARG A 1 240 ? 13.131 -12.588 -18.225 1.00 97.06 240 ARG A N 1
ATOM 1962 C CA . ARG A 1 240 ? 13.475 -13.197 -19.512 1.00 97.06 240 ARG A CA 1
ATOM 1963 C C . ARG A 1 240 ? 13.696 -12.141 -20.591 1.00 97.06 240 ARG A C 1
ATOM 1965 O O . ARG A 1 240 ? 14.632 -12.268 -21.372 1.00 97.06 240 ARG A O 1
ATOM 1972 N N . TRP A 1 241 ? 12.877 -11.098 -20.624 1.00 96.44 241 TRP A N 1
ATOM 1973 C CA . TRP A 1 241 ? 13.009 -10.034 -21.609 1.00 96.44 241 TRP A CA 1
ATOM 1974 C C . TRP A 1 241 ? 14.284 -9.213 -21.402 1.00 96.44 241 TRP A C 1
ATOM 1976 O O . TRP A 1 241 ? 14.952 -8.884 -22.377 1.00 96.44 241 TRP A O 1
ATOM 1986 N N . TYR A 1 242 ? 14.687 -8.944 -20.157 1.00 94.44 242 TYR A N 1
ATOM 1987 C CA . TYR A 1 242 ? 15.992 -8.334 -19.888 1.00 94.44 242 TYR A CA 1
ATOM 1988 C C . TYR A 1 242 ? 17.155 -9.198 -20.369 1.00 94.44 242 TYR A C 1
ATOM 1990 O O . TYR A 1 242 ? 18.101 -8.660 -20.944 1.00 94.44 242 TYR A O 1
ATOM 1998 N N . TYR A 1 243 ? 17.071 -10.518 -20.190 1.00 95.94 243 TYR A N 1
ATOM 1999 C CA . TYR A 1 243 ? 18.041 -11.438 -20.775 1.00 95.94 243 TYR A CA 1
ATOM 2000 C C . TYR A 1 243 ? 18.053 -11.327 -22.307 1.00 95.94 243 TYR A C 1
ATOM 2002 O O . TYR A 1 243 ? 19.105 -11.082 -22.884 1.00 95.94 243 TYR A O 1
ATOM 2010 N N . ASP A 1 244 ? 16.897 -11.426 -22.969 1.00 96.00 244 ASP A N 1
ATOM 2011 C CA . ASP A 1 244 ? 16.789 -11.360 -24.436 1.00 96.00 244 ASP A CA 1
ATOM 2012 C C . ASP A 1 244 ? 17.336 -10.038 -25.001 1.00 96.00 244 ASP A C 1
ATOM 2014 O O . ASP A 1 244 ? 18.078 -10.020 -25.988 1.00 96.00 244 ASP A O 1
ATOM 2018 N N . ARG A 1 245 ? 17.056 -8.927 -24.313 1.00 94.00 245 ARG A N 1
ATOM 2019 C CA . ARG A 1 245 ? 17.537 -7.592 -24.675 1.00 94.00 245 ARG A CA 1
ATOM 2020 C C . ARG A 1 245 ? 19.058 -7.475 -24.589 1.00 94.00 245 ARG A C 1
ATOM 2022 O O . ARG A 1 245 ? 19.646 -6.778 -25.414 1.00 94.00 245 ARG A O 1
ATOM 2029 N N . ALA A 1 246 ? 19.701 -8.168 -23.646 1.00 94.06 246 ALA A N 1
ATOM 2030 C CA . ALA A 1 246 ? 21.162 -8.217 -23.558 1.00 94.06 246 ALA A CA 1
ATOM 2031 C C . ALA A 1 246 ? 21.808 -8.880 -24.791 1.00 94.06 246 ALA A C 1
ATOM 2033 O O . ALA A 1 246 ? 22.961 -8.594 -25.103 1.00 94.06 246 ALA A O 1
ATOM 2034 N N . PHE A 1 247 ? 21.050 -9.699 -25.529 1.00 94.94 247 PHE A N 1
ATOM 2035 C CA . PHE A 1 247 ? 21.458 -10.324 -26.791 1.00 94.94 247 PHE A CA 1
ATOM 2036 C C . PHE A 1 247 ? 20.847 -9.642 -28.030 1.00 94.94 247 PHE A C 1
ATOM 2038 O O . PHE A 1 247 ? 20.821 -10.224 -29.111 1.00 94.94 247 PHE A O 1
ATOM 2045 N N . GLY A 1 248 ? 20.354 -8.405 -27.896 1.00 94.06 248 GLY A N 1
ATOM 2046 C CA . GLY A 1 248 ? 19.836 -7.610 -29.015 1.00 94.06 248 GLY A CA 1
ATOM 2047 C C . GLY A 1 248 ? 18.401 -7.938 -29.442 1.00 94.06 248 GLY A C 1
ATOM 2048 O O . GLY A 1 248 ? 17.923 -7.384 -30.431 1.00 94.06 248 GLY A O 1
ATOM 2049 N N . VAL A 1 249 ? 17.685 -8.791 -28.704 1.00 93.25 249 VAL A N 1
ATOM 2050 C CA . VAL A 1 249 ? 16.286 -9.136 -28.992 1.00 93.25 249 VAL A CA 1
ATOM 2051 C C . VAL A 1 249 ? 15.359 -8.289 -28.122 1.00 93.25 249 VAL A C 1
ATOM 2053 O O . VAL A 1 249 ? 15.164 -8.565 -26.941 1.00 93.25 249 VAL A O 1
ATOM 2056 N N . ASP A 1 250 ? 14.766 -7.239 -28.699 1.00 90.94 250 ASP A N 1
ATOM 2057 C CA . ASP A 1 250 ? 13.843 -6.369 -27.952 1.00 90.94 250 ASP A CA 1
ATOM 2058 C C . ASP A 1 250 ? 12.391 -6.864 -27.966 1.00 90.94 250 ASP A C 1
ATOM 2060 O O . ASP A 1 250 ? 11.664 -6.606 -27.011 1.00 90.94 250 ASP A O 1
ATOM 2064 N N . PHE A 1 251 ? 11.939 -7.566 -29.007 1.00 93.69 251 PHE A N 1
ATOM 2065 C CA . PHE A 1 251 ? 10.552 -8.026 -29.106 1.00 93.69 251 PHE A CA 1
ATOM 2066 C C . PHE A 1 251 ? 10.464 -9.543 -29.255 1.00 93.69 251 PHE A C 1
ATOM 2068 O O . PHE A 1 251 ? 11.170 -10.147 -30.056 1.00 93.69 251 PHE A O 1
ATOM 2075 N N . GLY A 1 252 ? 9.569 -10.150 -28.478 1.00 95.00 252 GLY A N 1
ATOM 2076 C CA . GLY A 1 252 ? 9.355 -11.589 -28.444 1.00 95.00 252 GLY A CA 1
ATOM 2077 C C . GLY A 1 252 ? 8.376 -11.991 -27.337 1.00 95.00 252 GLY A C 1
ATOM 2078 O O . GLY A 1 252 ? 7.835 -11.119 -26.644 1.00 95.00 252 GLY A O 1
ATOM 2079 N N . PRO A 1 253 ? 8.163 -13.303 -27.128 1.00 96.81 253 PRO A N 1
ATOM 2080 C CA . PRO A 1 253 ? 7.204 -13.818 -26.149 1.00 96.81 253 PRO A CA 1
ATOM 2081 C C . PRO A 1 253 ? 7.419 -13.276 -24.730 1.00 96.81 253 PRO A C 1
ATOM 2083 O O . PRO A 1 253 ? 6.454 -13.013 -24.018 1.00 96.81 253 PRO A O 1
ATOM 2086 N N . ALA A 1 254 ? 8.673 -13.039 -24.335 1.00 97.00 254 ALA A N 1
ATOM 2087 C CA . ALA A 1 254 ? 9.016 -12.501 -23.023 1.00 97.00 254 ALA A CA 1
ATOM 2088 C C . ALA A 1 254 ? 8.482 -11.076 -22.805 1.00 97.00 254 ALA A C 1
ATOM 2090 O O . ALA A 1 254 ? 7.853 -10.799 -21.784 1.00 97.00 254 ALA A O 1
ATOM 2091 N N . LYS A 1 255 ? 8.646 -10.190 -23.799 1.00 95.75 255 LYS A N 1
ATOM 2092 C CA . LYS A 1 255 ? 8.091 -8.830 -23.752 1.00 95.75 255 LYS A CA 1
ATOM 2093 C C . LYS A 1 255 ? 6.566 -8.856 -23.737 1.00 95.75 255 LYS A C 1
ATOM 2095 O O . LYS A 1 255 ? 5.960 -8.091 -22.998 1.00 95.75 255 LYS A O 1
ATOM 2100 N N . VAL A 1 256 ? 5.944 -9.753 -24.505 1.00 97.06 256 VAL A N 1
ATOM 2101 C CA . VAL A 1 256 ? 4.482 -9.929 -24.496 1.00 97.06 256 VAL A CA 1
ATOM 2102 C C . VAL A 1 256 ? 3.994 -10.379 -23.117 1.00 97.06 256 VAL A C 1
ATOM 2104 O O . VAL A 1 256 ? 3.053 -9.790 -22.592 1.00 97.06 256 VAL A O 1
ATOM 2107 N N . ALA A 1 257 ? 4.658 -11.356 -22.491 1.00 97.69 257 ALA A N 1
ATOM 2108 C CA . ALA A 1 257 ? 4.333 -11.812 -21.139 1.00 97.69 257 ALA A CA 1
ATOM 2109 C C . ALA A 1 257 ? 4.508 -10.698 -20.094 1.00 97.69 257 ALA A C 1
ATOM 2111 O O . ALA A 1 257 ? 3.624 -10.487 -19.265 1.00 97.69 257 ALA A O 1
ATOM 2112 N N . MET A 1 258 ? 5.599 -9.931 -20.183 1.00 96.38 258 MET A N 1
ATOM 2113 C CA . MET A 1 258 ? 5.832 -8.766 -19.330 1.00 96.38 258 MET A CA 1
ATOM 2114 C C . MET A 1 258 ? 4.705 -7.738 -19.481 1.00 96.38 258 MET A C 1
ATOM 2116 O O . MET A 1 258 ? 4.135 -7.313 -18.480 1.00 96.38 258 MET A O 1
ATOM 2120 N N . LEU A 1 259 ? 4.350 -7.360 -20.714 1.00 96.38 259 LEU A N 1
ATOM 2121 C CA . LEU A 1 259 ? 3.276 -6.401 -20.988 1.00 96.38 259 LEU A CA 1
ATOM 2122 C C . LEU A 1 259 ? 1.919 -6.906 -20.492 1.00 96.38 259 LEU A C 1
ATOM 2124 O O . LEU A 1 259 ? 1.174 -6.139 -19.883 1.00 96.38 259 LEU A O 1
ATOM 2128 N N . ALA A 1 260 ? 1.614 -8.189 -20.696 1.00 97.75 260 ALA A N 1
ATOM 2129 C CA . ALA A 1 260 ? 0.417 -8.817 -20.147 1.00 97.75 260 ALA A CA 1
ATOM 2130 C C . ALA A 1 260 ? 0.399 -8.736 -18.613 1.00 97.75 260 ALA A C 1
ATOM 2132 O O . ALA A 1 260 ? -0.640 -8.442 -18.026 1.00 97.75 260 ALA A O 1
ATOM 2133 N N . GLY A 1 261 ? 1.550 -8.925 -17.965 1.00 97.25 261 GLY A N 1
ATOM 2134 C CA . GLY A 1 261 ? 1.709 -8.749 -16.527 1.00 97.25 261 GLY A CA 1
ATOM 2135 C C . GLY A 1 261 ? 1.505 -7.304 -16.061 1.00 97.25 261 GLY A C 1
ATOM 2136 O O . GLY A 1 261 ? 0.749 -7.076 -15.118 1.00 97.25 261 GLY A O 1
ATOM 2137 N N . VAL A 1 262 ? 2.109 -6.319 -16.739 1.00 96.38 262 VAL A N 1
ATOM 2138 C CA . VAL A 1 262 ? 1.934 -4.882 -16.438 1.00 96.38 262 VAL A CA 1
ATOM 2139 C C . VAL A 1 262 ? 0.460 -4.488 -16.526 1.00 96.38 262 VAL A C 1
ATOM 2141 O O . VAL A 1 262 ? -0.115 -3.978 -15.563 1.00 96.38 262 VAL A O 1
ATOM 2144 N N . TRP A 1 263 ? -0.171 -4.752 -17.670 1.00 97.50 263 TRP A N 1
ATOM 2145 C CA . TRP A 1 263 ? -1.551 -4.347 -17.926 1.00 97.50 263 TRP A CA 1
ATOM 2146 C C . TRP A 1 263 ? -2.556 -5.141 -17.102 1.00 97.50 263 TRP A C 1
ATOM 2148 O O . TRP A 1 263 ? -3.488 -4.567 -16.539 1.00 97.50 263 TRP A O 1
ATOM 2158 N N . GLY A 1 264 ? -2.339 -6.447 -16.964 1.00 98.00 264 GLY A N 1
ATOM 2159 C CA . GLY A 1 264 ? -3.166 -7.307 -16.134 1.00 98.00 264 GLY A CA 1
ATOM 2160 C C . GLY A 1 264 ? -3.139 -6.890 -14.667 1.00 98.00 264 GLY A C 1
ATOM 2161 O O . GLY A 1 264 ? -4.197 -6.772 -14.051 1.00 98.00 264 GLY A O 1
ATOM 2162 N N . ARG A 1 265 ? -1.962 -6.559 -14.112 1.00 97.38 265 ARG A N 1
ATOM 2163 C CA . ARG A 1 265 ? -1.865 -6.004 -12.752 1.00 97.38 265 ARG A CA 1
ATOM 2164 C C . ARG A 1 265 ? -2.544 -4.643 -12.645 1.00 97.38 265 ARG A C 1
ATOM 2166 O O . ARG A 1 265 ? -3.262 -4.437 -11.675 1.00 97.38 265 ARG A O 1
ATOM 2173 N N . ALA A 1 266 ? -2.384 -3.744 -13.616 1.00 97.75 266 ALA A N 1
ATOM 2174 C CA . ALA A 1 266 ? -3.066 -2.448 -13.599 1.00 97.75 266 ALA A CA 1
ATOM 2175 C C . ALA A 1 266 ? -4.599 -2.602 -13.557 1.00 97.75 266 ALA A C 1
ATOM 2177 O O . ALA A 1 266 ? -5.258 -2.012 -12.699 1.00 97.75 266 ALA A O 1
ATOM 2178 N N . ILE A 1 267 ? -5.161 -3.465 -14.410 1.00 98.44 267 ILE A N 1
ATOM 2179 C CA . ILE A 1 267 ? -6.596 -3.787 -14.414 1.00 98.44 267 ILE A CA 1
ATOM 2180 C C . ILE A 1 267 ? -7.007 -4.419 -13.079 1.00 98.44 267 ILE A C 1
ATOM 2182 O O . ILE A 1 267 ? -8.003 -4.010 -12.482 1.00 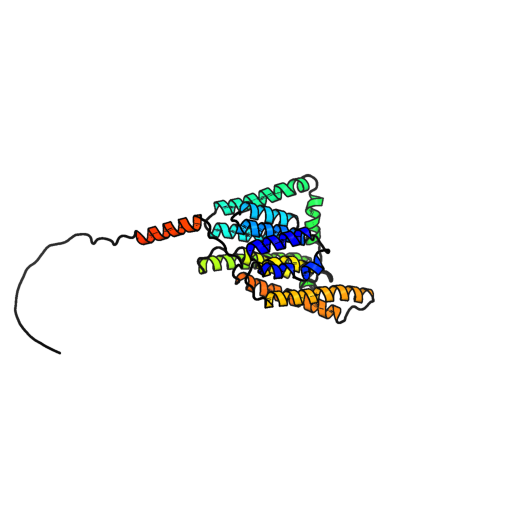98.44 267 ILE A O 1
ATOM 2186 N N . MET A 1 268 ? -6.227 -5.379 -12.570 1.00 98.50 268 MET A N 1
ATOM 2187 C CA . MET A 1 268 ? -6.495 -5.988 -11.268 1.00 98.50 268 MET A CA 1
ATOM 2188 C C . MET A 1 268 ? -6.481 -4.958 -10.142 1.00 98.50 268 MET A C 1
ATOM 2190 O O . MET A 1 268 ? -7.346 -5.033 -9.287 1.00 98.50 268 MET A O 1
ATOM 2194 N N . LEU A 1 269 ? -5.572 -3.982 -10.126 1.00 98.62 269 LEU A N 1
ATOM 2195 C CA . LEU A 1 269 ? -5.531 -2.948 -9.086 1.00 98.62 269 LEU A CA 1
ATOM 2196 C C . LEU A 1 269 ? -6.793 -2.075 -9.092 1.00 98.62 269 LEU A C 1
ATOM 2198 O O . LEU A 1 269 ? -7.328 -1.791 -8.021 1.00 98.62 269 LEU A O 1
ATOM 2202 N N . VAL A 1 270 ? -7.310 -1.715 -10.272 1.00 98.69 270 VAL A N 1
ATOM 2203 C CA . VAL A 1 270 ? -8.595 -1.002 -10.399 1.00 98.69 270 VAL A CA 1
ATOM 2204 C C . VAL A 1 270 ? -9.744 -1.851 -9.852 1.00 98.69 270 VAL A C 1
ATOM 2206 O O . VAL A 1 270 ? -10.559 -1.367 -9.072 1.00 98.69 270 VAL A O 1
ATOM 2209 N N . LEU A 1 271 ? -9.816 -3.129 -10.226 1.00 98.75 271 LEU A N 1
ATOM 2210 C CA . LEU A 1 271 ? -10.888 -4.014 -9.766 1.00 98.75 271 LEU A CA 1
ATOM 2211 C C . LEU A 1 271 ? -10.781 -4.303 -8.261 1.00 98.75 271 LEU A C 1
ATOM 2213 O O . LEU A 1 271 ? -11.777 -4.230 -7.543 1.00 98.75 271 LEU A O 1
ATOM 2217 N N . LEU A 1 272 ? -9.571 -4.571 -7.768 1.00 98.81 272 LEU A N 1
ATOM 2218 C CA . LEU A 1 272 ? -9.280 -4.855 -6.365 1.00 98.81 272 LEU A CA 1
ATOM 2219 C C . LEU A 1 272 ? -9.573 -3.660 -5.465 1.00 98.81 272 LEU A C 1
ATOM 2221 O O . LEU A 1 272 ? -10.063 -3.876 -4.361 1.00 98.81 272 LEU A O 1
ATOM 2225 N N . PHE A 1 273 ? -9.383 -2.424 -5.940 1.00 98.81 273 PHE A N 1
ATOM 2226 C CA . PHE A 1 273 ? -9.834 -1.225 -5.229 1.00 98.81 273 PHE A CA 1
ATOM 2227 C C . PHE A 1 273 ? -11.310 -1.357 -4.820 1.00 98.81 273 PHE A C 1
ATOM 2229 O O . PHE A 1 273 ? -11.664 -1.216 -3.652 1.00 98.81 273 PHE A O 1
ATOM 2236 N N . PHE A 1 274 ? -12.180 -1.715 -5.766 1.00 98.62 274 PHE A N 1
ATOM 2237 C CA . PHE A 1 274 ? -13.615 -1.853 -5.522 1.00 98.62 274 PHE A CA 1
ATOM 2238 C C . PHE A 1 274 ? -14.007 -3.142 -4.805 1.00 98.62 274 PHE A C 1
ATOM 2240 O O . PHE A 1 274 ? -14.965 -3.127 -4.026 1.00 98.62 274 PHE A O 1
ATOM 2247 N N . VAL A 1 275 ? -13.310 -4.245 -5.089 1.00 98.56 275 VAL A N 1
ATOM 2248 C CA . VAL A 1 275 ? -13.533 -5.536 -4.431 1.00 98.56 275 VAL A CA 1
ATOM 2249 C C . VAL A 1 275 ? -13.198 -5.410 -2.952 1.00 98.56 275 VAL A C 1
ATOM 2251 O O . VAL A 1 275 ? -14.056 -5.705 -2.129 1.00 98.56 275 VAL A O 1
ATOM 2254 N N . PHE A 1 276 ? -12.017 -4.895 -2.598 1.00 98.62 276 PHE A N 1
ATOM 2255 C CA . PHE A 1 276 ? -11.609 -4.742 -1.204 1.00 98.62 276 PHE A CA 1
ATOM 2256 C C . PHE A 1 276 ? -12.534 -3.821 -0.414 1.00 98.62 276 PHE A C 1
ATOM 2258 O O . PHE A 1 276 ? -12.930 -4.198 0.686 1.00 98.62 276 PHE A O 1
ATOM 2265 N N . LEU A 1 277 ? -12.957 -2.684 -0.982 1.00 98.31 277 LEU A N 1
ATOM 2266 C CA . LEU A 1 277 ? -13.921 -1.783 -0.336 1.00 98.31 277 LEU A CA 1
ATOM 2267 C C . LEU A 1 277 ? -15.244 -2.473 0.032 1.00 98.31 277 LEU A C 1
ATOM 2269 O O . LEU A 1 277 ? -15.863 -2.126 1.040 1.00 98.31 277 LEU A O 1
ATOM 2273 N N . ARG A 1 278 ? -15.674 -3.458 -0.764 1.00 97.06 278 ARG A N 1
ATOM 2274 C CA . ARG A 1 278 ? -16.918 -4.217 -0.559 1.00 97.06 278 ARG A CA 1
ATOM 2275 C C . ARG A 1 278 ? -16.730 -5.497 0.255 1.00 97.06 278 ARG A C 1
ATOM 2277 O O . ARG A 1 278 ? -17.717 -6.105 0.659 1.00 97.06 278 ARG A O 1
ATOM 2284 N N . SER A 1 279 ? -15.493 -5.911 0.510 1.00 96.75 279 SER A N 1
ATOM 2285 C CA . SER A 1 279 ? -15.196 -7.139 1.242 1.00 96.75 279 SER A CA 1
ATOM 2286 C C . SER A 1 279 ? -15.552 -7.043 2.726 1.00 96.75 279 SER A C 1
ATOM 2288 O O . SER A 1 279 ? -15.549 -5.968 3.344 1.00 96.75 279 SER A O 1
ATOM 2290 N N . ARG A 1 280 ? -15.794 -8.212 3.322 1.00 95.25 280 ARG A N 1
ATOM 2291 C CA . ARG A 1 280 ? -15.852 -8.401 4.776 1.00 95.25 280 ARG A CA 1
ATOM 2292 C C . ARG A 1 280 ? -14.461 -8.760 5.318 1.00 95.25 280 ARG A C 1
ATOM 2294 O O . ARG A 1 280 ? -13.688 -9.383 4.582 1.00 95.25 280 ARG A O 1
ATOM 2301 N N . PRO A 1 281 ? -14.118 -8.389 6.560 1.00 96.12 281 PRO A N 1
ATOM 2302 C CA . PRO A 1 281 ? -12.921 -8.899 7.221 1.00 96.12 281 PRO A CA 1
ATOM 2303 C C . PRO A 1 281 ? -12.983 -10.426 7.357 1.00 96.12 281 PRO A C 1
ATOM 2305 O O . PRO A 1 281 ? -14.055 -11.011 7.489 1.00 96.12 281 PRO A O 1
ATOM 2308 N N . ALA A 1 282 ? -11.834 -11.088 7.279 1.00 95.50 282 ALA A N 1
ATOM 2309 C CA . ALA A 1 282 ? -11.712 -12.537 7.444 1.00 95.50 282 ALA A CA 1
ATOM 2310 C C . ALA A 1 282 ? -11.504 -12.974 8.903 1.00 95.50 282 ALA A C 1
ATOM 2312 O O . ALA A 1 282 ? -11.404 -14.169 9.166 1.00 95.50 282 ALA A O 1
ATOM 2313 N N . MET A 1 283 ? -11.417 -12.007 9.811 1.00 93.38 283 MET A N 1
ATOM 2314 C CA . MET A 1 283 ? -11.280 -12.178 11.252 1.00 93.38 283 MET A CA 1
ATOM 2315 C C . MET A 1 283 ? -12.541 -11.686 11.960 1.00 93.38 283 MET A C 1
ATOM 2317 O O . MET A 1 283 ? -13.214 -10.779 11.464 1.00 93.38 283 MET A O 1
ATOM 2321 N N . GLU A 1 284 ? -12.818 -12.248 13.130 1.00 83.94 284 GLU A N 1
ATOM 2322 C CA . GLU A 1 284 ? -13.769 -11.663 14.073 1.00 83.94 284 GLU A CA 1
ATOM 2323 C C . GLU A 1 284 ? -13.155 -10.395 14.669 1.00 83.94 284 GLU A C 1
ATOM 2325 O O . GLU A 1 284 ? -11.980 -10.376 15.047 1.00 83.94 284 GLU A O 1
ATOM 2330 N N . ILE A 1 285 ? -13.935 -9.321 14.694 1.00 76.75 285 ILE A N 1
ATOM 2331 C CA . ILE A 1 285 ? -13.569 -8.058 15.327 1.00 76.75 285 ILE A CA 1
ATOM 2332 C C . ILE A 1 285 ? -14.510 -7.942 16.518 1.00 76.75 285 ILE A C 1
ATOM 2334 O O . ILE A 1 285 ? -15.712 -7.779 16.323 1.00 76.75 285 ILE A O 1
ATOM 2338 N N . GLU A 1 286 ? -13.978 -8.117 17.727 1.00 62.28 286 GLU A N 1
ATOM 2339 C CA . GLU A 1 286 ? -14.757 -7.900 18.946 1.00 62.28 286 GLU A CA 1
ATOM 2340 C C . GLU A 1 286 ? -15.134 -6.410 19.027 1.00 62.28 286 GLU A C 1
ATOM 2342 O O . GLU A 1 286 ? -14.265 -5.564 18.781 1.00 62.28 286 GLU A O 1
ATOM 2347 N N . PRO A 1 287 ? -16.404 -6.074 19.318 1.00 57.00 287 PRO A N 1
ATOM 2348 C CA . PRO A 1 287 ? -16.802 -4.691 19.557 1.00 57.00 287 PRO A CA 1
ATOM 2349 C C . PRO A 1 287 ? -16.049 -4.127 20.768 1.00 57.00 287 PRO A C 1
ATOM 2351 O O . PRO A 1 287 ? -15.743 -4.857 21.716 1.00 57.00 287 PRO A O 1
ATOM 2354 N N . GLU A 1 288 ? -15.714 -2.836 20.726 1.00 57.59 288 GLU A N 1
ATOM 2355 C CA . GLU A 1 288 ? -15.030 -2.180 21.843 1.00 57.59 288 GLU A CA 1
ATOM 2356 C C . GLU A 1 288 ? -15.976 -2.161 23.068 1.00 57.59 288 GLU A C 1
ATOM 2358 O O . GLU A 1 288 ? -17.188 -2.029 22.890 1.00 57.59 288 GLU A O 1
ATOM 2363 N N . PRO A 1 289 ? -15.488 -2.302 24.316 1.00 50.41 289 PRO A N 1
ATOM 2364 C CA . PRO A 1 289 ? -16.358 -2.325 25.501 1.00 50.41 289 PRO A CA 1
ATOM 2365 C C . PRO A 1 289 ? -17.275 -1.096 25.615 1.00 50.41 289 PRO A C 1
ATOM 2367 O O . PRO A 1 289 ? -18.403 -1.209 26.093 1.00 50.41 289 PRO A O 1
ATOM 2370 N N . ASP A 1 290 ? -16.814 0.057 25.123 1.00 52.84 290 ASP A N 1
ATOM 2371 C CA . ASP A 1 290 ? -17.573 1.310 25.125 1.00 52.84 290 ASP A CA 1
ATOM 2372 C C . ASP A 1 290 ? -18.721 1.319 24.093 1.00 52.84 290 ASP A C 1
ATOM 2374 O O . ASP A 1 290 ? -19.747 1.956 24.338 1.00 52.84 290 ASP A O 1
ATOM 2378 N N . ASP A 1 291 ? -18.622 0.545 22.999 1.00 52.28 291 ASP A N 1
ATOM 2379 C CA . ASP A 1 291 ? -19.728 0.358 22.043 1.00 52.28 291 ASP A CA 1
ATOM 2380 C C . ASP A 1 291 ? -20.902 -0.390 22.699 1.00 52.28 291 ASP A C 1
ATOM 2382 O O . ASP A 1 291 ? -22.067 -0.115 22.404 1.00 52.28 291 ASP A O 1
ATOM 2386 N N . VAL A 1 292 ? -20.610 -1.314 23.625 1.00 51.84 292 VAL A N 1
ATOM 2387 C CA . VAL A 1 292 ? -21.627 -2.083 24.363 1.00 51.84 292 VAL A CA 1
ATOM 2388 C C . VAL A 1 292 ? -22.339 -1.194 25.383 1.00 51.84 292 VAL A C 1
ATOM 2390 O O . VAL A 1 292 ? -23.566 -1.180 25.420 1.00 51.84 292 VAL A O 1
ATOM 2393 N N . ALA A 1 293 ? -21.601 -0.372 26.136 1.00 48.38 293 ALA A N 1
ATOM 2394 C CA . ALA A 1 293 ? -22.186 0.570 27.095 1.00 48.38 293 ALA A CA 1
ATOM 2395 C C . ALA A 1 293 ? -23.023 1.675 26.408 1.00 48.38 293 ALA A C 1
ATOM 2397 O O . ALA A 1 293 ? -24.087 2.076 26.895 1.00 48.38 293 ALA A O 1
ATOM 2398 N N . GLY A 1 294 ? -22.578 2.156 25.241 1.00 45.78 294 GLY A N 1
ATOM 2399 C CA . GLY A 1 294 ? -23.336 3.093 24.407 1.00 45.78 294 GLY A CA 1
ATOM 2400 C C . GLY A 1 294 ? -24.616 2.483 23.820 1.00 45.78 294 GLY A C 1
ATOM 2401 O O . GLY A 1 294 ? -25.639 3.163 23.731 1.00 45.78 294 GLY A O 1
ATOM 2402 N N . ALA A 1 295 ? -24.588 1.199 23.454 1.00 51.00 295 ALA A N 1
ATOM 2403 C CA . ALA A 1 295 ? -25.758 0.471 22.967 1.00 51.00 295 ALA A CA 1
ATOM 2404 C C . ALA A 1 295 ? -26.762 0.151 24.091 1.00 51.00 295 ALA A C 1
ATOM 2406 O O . ALA A 1 295 ? -27.963 0.350 23.903 1.00 51.00 295 ALA A O 1
ATOM 2407 N N . GLU A 1 296 ? -26.284 -0.272 25.265 1.00 52.66 296 GLU A N 1
ATOM 2408 C CA . GLU A 1 296 ? -27.116 -0.542 26.446 1.00 52.66 296 GLU A CA 1
ATOM 2409 C C . GLU A 1 296 ? -27.826 0.731 26.927 1.00 52.66 296 GLU A C 1
ATOM 2411 O O . GLU A 1 296 ? -29.051 0.739 27.049 1.00 52.66 296 GLU A O 1
ATOM 2416 N N . SER A 1 297 ? -27.106 1.851 27.057 1.00 49.53 297 SER A N 1
ATOM 2417 C CA . SER A 1 297 ? -27.707 3.140 27.443 1.00 49.53 297 SER A CA 1
ATOM 2418 C C . SER A 1 297 ? -28.737 3.663 26.433 1.00 49.53 297 SER A C 1
ATOM 2420 O O . SER A 1 297 ? -29.743 4.264 26.818 1.00 49.53 297 SER A O 1
ATOM 2422 N N . ARG A 1 298 ? -28.535 3.404 25.133 1.00 52.25 298 ARG A N 1
ATOM 2423 C CA . ARG A 1 298 ? -29.493 3.762 24.077 1.00 52.25 298 ARG A CA 1
ATOM 2424 C C . ARG A 1 298 ? -30.724 2.845 24.089 1.00 52.25 298 ARG A C 1
ATOM 2426 O O . ARG A 1 298 ? -31.810 3.314 23.762 1.00 52.25 298 ARG A O 1
ATOM 2433 N N . SER A 1 299 ? -30.580 1.583 24.500 1.00 50.75 299 SER A N 1
ATOM 2434 C CA . SER A 1 299 ? -31.705 0.656 24.695 1.00 50.75 299 SER A CA 1
ATOM 2435 C C . SER A 1 299 ? -32.539 0.990 25.941 1.00 50.75 299 SER A C 1
ATOM 2437 O O . SER A 1 299 ? -33.762 1.058 25.851 1.00 50.75 299 SER A O 1
ATOM 2439 N N . GLU A 1 300 ? -31.901 1.354 27.060 1.00 54.16 300 GLU A N 1
ATOM 2440 C CA . GLU A 1 300 ? -32.592 1.796 28.282 1.00 54.16 300 GLU A CA 1
ATOM 244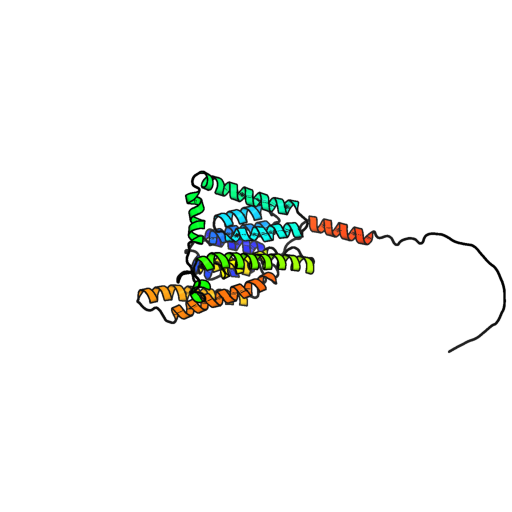1 C C . GLU A 1 300 ? -33.354 3.120 28.085 1.00 54.16 300 GLU A C 1
ATOM 2443 O O . GLU A 1 300 ? -34.422 3.330 28.668 1.00 54.16 300 GLU A O 1
ATOM 2448 N N . GLN A 1 301 ? -32.855 4.017 27.227 1.00 50.09 301 GLN A N 1
ATOM 2449 C CA . GLN A 1 301 ? -33.561 5.253 26.867 1.00 50.09 301 GLN A CA 1
ATOM 2450 C C . GLN A 1 301 ? -34.815 5.023 26.015 1.00 50.09 301 GLN A C 1
ATOM 2452 O O . GLN A 1 301 ? -35.753 5.816 26.091 1.00 50.09 301 GLN A O 1
ATOM 2457 N N . VAL A 1 302 ? -34.849 3.962 25.207 1.00 54.75 302 VAL A N 1
ATOM 2458 C CA . VAL A 1 302 ? -36.028 3.620 24.395 1.00 54.75 302 VAL A CA 1
ATOM 2459 C C . VAL A 1 302 ? -37.122 2.999 25.268 1.00 54.75 302 VAL A C 1
ATOM 2461 O O . VAL A 1 302 ? -38.296 3.321 25.084 1.00 54.75 302 VAL A O 1
ATOM 2464 N N . ASP A 1 303 ? -36.747 2.210 26.276 1.00 54.16 303 ASP A N 1
ATOM 2465 C CA . ASP A 1 303 ? -37.698 1.547 27.178 1.00 54.16 303 ASP A CA 1
ATOM 2466 C C . ASP A 1 303 ? -38.253 2.463 28.288 1.00 54.16 303 ASP A C 1
ATOM 2468 O O . ASP A 1 303 ? -39.272 2.150 28.906 1.00 54.16 303 ASP A O 1
ATOM 2472 N N . THR A 1 304 ? -37.642 3.629 28.532 1.00 52.12 304 THR A N 1
ATOM 2473 C CA . THR A 1 304 ? -38.080 4.585 29.572 1.00 52.12 304 THR A CA 1
ATOM 2474 C C . THR A 1 304 ? -39.065 5.658 29.090 1.00 52.12 304 THR A C 1
ATOM 2476 O O . THR A 1 304 ? -39.510 6.489 29.891 1.00 52.12 304 THR A O 1
ATOM 2479 N N . VAL A 1 305 ? -39.503 5.625 27.823 1.00 51.19 305 VAL A N 1
ATOM 2480 C CA . VAL A 1 305 ? -40.595 6.490 27.340 1.00 51.19 305 VAL A CA 1
ATOM 2481 C C . VAL A 1 305 ? -41.928 6.006 27.923 1.00 51.19 305 VAL A C 1
ATOM 2483 O O . VAL A 1 305 ? -42.658 5.205 27.345 1.00 51.19 305 VAL A O 1
ATOM 2486 N N . THR A 1 306 ? -42.243 6.509 29.115 1.00 55.78 306 THR A N 1
ATOM 2487 C CA . THR A 1 306 ? -43.518 6.286 29.808 1.00 55.78 306 THR A CA 1
ATOM 2488 C C . THR A 1 306 ? -44.670 6.853 28.962 1.00 55.78 306 THR A C 1
ATOM 2490 O O . THR A 1 306 ? -44.571 8.003 28.523 1.00 55.78 306 THR A O 1
ATOM 2493 N N . PRO A 1 307 ? -45.784 6.122 28.740 1.00 47.16 307 PRO A N 1
ATOM 2494 C CA . PRO A 1 307 ? -46.931 6.665 28.020 1.00 47.16 307 PRO A CA 1
ATOM 2495 C C . PRO A 1 307 ? -47.493 7.869 28.782 1.00 47.16 307 PRO A C 1
ATOM 2497 O O . PRO A 1 307 ? -47.817 7.765 29.968 1.00 47.16 307 PRO A O 1
ATOM 2500 N N . ALA A 1 308 ? -47.596 9.015 28.108 1.00 48.66 308 ALA A N 1
ATOM 2501 C CA . ALA A 1 308 ? -48.138 10.238 28.685 1.00 48.66 308 ALA A CA 1
ATOM 2502 C C . ALA A 1 308 ? -49.561 10.000 29.224 1.00 48.66 308 ALA A C 1
ATOM 2504 O O . ALA A 1 308 ? -50.453 9.565 28.495 1.00 48.66 308 ALA A O 1
ATOM 2505 N N . GLN A 1 309 ? -49.761 10.282 30.512 1.00 49.03 309 GLN A N 1
ATOM 2506 C CA . GLN A 1 309 ? -51.073 10.257 31.159 1.00 49.03 309 GLN A CA 1
ATOM 2507 C C . GLN A 1 309 ? -51.965 11.379 30.589 1.00 49.03 309 GLN A C 1
ATOM 2509 O O . GLN A 1 309 ? -51.470 12.496 30.409 1.00 49.03 309 GLN A O 1
ATOM 2514 N N . PRO A 1 310 ? -53.266 11.142 30.334 1.00 46.81 310 PRO A N 1
ATOM 2515 C CA . PRO A 1 310 ? -54.178 12.201 29.911 1.00 46.81 310 PRO A CA 1
ATOM 2516 C C . PRO A 1 310 ? -54.455 13.153 31.084 1.00 46.81 310 PRO A C 1
ATOM 2518 O O . PRO A 1 310 ? -54.832 12.710 32.169 1.00 46.81 310 PRO A O 1
ATOM 2521 N N . GLY A 1 311 ? -54.253 14.456 30.875 1.00 42.50 311 GLY A N 1
ATOM 2522 C CA . GLY A 1 311 ? -54.508 15.493 31.882 1.00 42.50 311 GLY A CA 1
ATOM 2523 C C . GLY A 1 311 ? -56.005 15.740 32.143 1.00 42.50 311 GLY A C 1
ATOM 2524 O O . GLY A 1 311 ? -56.831 15.438 31.277 1.00 42.50 311 GLY A O 1
ATOM 2525 N N . PRO A 1 312 ? -56.373 16.293 33.314 1.00 62.78 312 PRO A N 1
ATOM 2526 C CA . PRO A 1 312 ? -57.759 16.566 33.669 1.00 62.78 312 PRO A CA 1
ATOM 2527 C C . PRO A 1 312 ? -58.175 17.964 33.190 1.00 62.78 312 PRO A C 1
ATOM 2529 O O . PRO A 1 312 ? -57.431 18.919 33.384 1.00 62.78 312 PRO A O 1
ATOM 2532 N N . ASP A 1 313 ? -59.342 18.073 32.554 1.00 47.22 313 ASP A N 1
ATOM 2533 C CA . ASP A 1 313 ? -60.387 19.052 32.900 1.00 47.22 313 ASP A CA 1
ATOM 2534 C C . ASP A 1 313 ? -61.452 19.161 31.797 1.00 47.22 313 ASP A C 1
ATOM 2536 O O . ASP A 1 313 ? -61.151 19.396 30.629 1.00 47.22 313 ASP A O 1
ATOM 2540 N N . LEU A 1 314 ? -62.718 19.012 32.203 1.00 40.44 314 LEU A N 1
ATOM 2541 C CA . LEU A 1 314 ? -63.780 20.031 32.121 1.00 40.44 314 LEU A CA 1
ATOM 2542 C C . LEU A 1 314 ? -65.153 19.347 32.175 1.00 40.44 314 LEU A C 1
ATOM 2544 O O . LEU A 1 314 ? -65.678 18.845 31.183 1.00 40.44 314 LEU A O 1
ATOM 2548 N N . ALA A 1 315 ? -65.754 19.373 33.364 1.00 44.88 315 ALA A N 1
ATOM 2549 C CA . ALA A 1 315 ? -67.179 19.157 33.559 1.00 44.88 315 ALA A CA 1
ATOM 2550 C C . ALA A 1 315 ? -67.882 20.518 33.689 1.00 44.88 315 ALA A C 1
ATOM 2552 O O . ALA A 1 315 ? -67.569 21.269 34.608 1.00 44.88 315 ALA A O 1
ATOM 2553 N N . ALA A 1 316 ? -68.814 20.805 32.775 1.00 39.62 316 ALA A N 1
ATOM 2554 C CA . ALA A 1 316 ? -69.997 21.681 32.887 1.00 39.62 316 ALA A CA 1
ATOM 2555 C C . ALA A 1 316 ? -70.479 21.963 31.449 1.00 39.62 316 ALA A C 1
ATOM 2557 O O . ALA A 1 316 ? -69.668 22.311 30.604 1.00 39.62 316 ALA A O 1
ATOM 2558 N N . GLY A 1 317 ? -71.737 21.859 31.035 1.00 37.34 317 GLY A N 1
ATOM 2559 C CA . GLY A 1 317 ? -73.028 21.640 31.676 1.00 37.34 317 GLY A CA 1
ATOM 2560 C C . GLY A 1 317 ? -74.106 22.078 30.662 1.00 37.34 317 GLY A C 1
ATOM 2561 O O . GLY A 1 317 ? -73.832 22.977 29.872 1.00 37.34 317 GLY A O 1
ATOM 2562 N N . ALA A 1 318 ? -75.274 21.418 30.684 1.00 37.47 318 ALA A N 1
ATOM 2563 C CA . ALA A 1 318 ? -76.589 21.734 30.065 1.00 37.47 318 ALA A CA 1
ATOM 2564 C C . ALA A 1 318 ? -77.192 20.415 29.522 1.00 37.47 318 ALA A C 1
ATOM 2566 O O . ALA A 1 318 ? -76.623 19.806 28.625 1.00 37.47 318 ALA A O 1
ATOM 2567 N N . ALA A 1 319 ? -78.199 19.790 30.153 1.00 41.84 319 ALA A N 1
ATOM 2568 C CA . ALA A 1 319 ? -79.632 20.141 30.084 1.00 41.84 319 ALA A CA 1
ATOM 2569 C C . ALA A 1 319 ? -80.053 20.419 28.619 1.00 41.84 319 ALA A C 1
ATOM 2571 O O . ALA A 1 319 ? -79.506 21.320 28.001 1.00 41.84 319 ALA A O 1
ATOM 2572 N N . THR A 1 320 ? -80.996 19.731 27.970 1.00 38.41 320 THR A N 1
ATOM 2573 C CA . THR A 1 320 ? -82.304 19.228 28.425 1.00 38.41 320 THR A CA 1
ATOM 2574 C C . THR A 1 320 ? -82.923 18.380 27.291 1.00 38.41 320 THR A C 1
ATOM 2576 O O . THR A 1 320 ? -82.617 18.655 26.136 1.00 38.41 320 THR A O 1
ATOM 2579 N N . GLU A 1 321 ? -83.852 17.469 27.637 1.00 38.09 321 GLU A N 1
ATOM 2580 C CA . GLU A 1 321 ? -85.007 17.010 26.816 1.00 38.09 321 GLU A CA 1
ATOM 2581 C C . GLU A 1 321 ? -84.745 16.176 25.538 1.00 38.09 321 GLU A C 1
ATOM 2583 O O . GLU A 1 321 ? -83.794 16.413 24.816 1.00 38.09 321 GLU A O 1
ATOM 2588 N N . THR A 1 322 ? -85.545 15.205 25.082 1.00 38.84 322 THR A N 1
ATOM 2589 C CA . THR A 1 322 ? -86.658 14.327 25.515 1.00 38.84 322 THR A CA 1
ATOM 2590 C C . THR A 1 322 ? -86.943 13.426 24.287 1.00 38.84 322 THR A C 1
ATOM 2592 O O . THR A 1 322 ? -86.656 13.820 23.161 1.00 38.84 322 THR A O 1
ATOM 2595 N N . GLY A 1 323 ? -87.573 12.256 24.470 1.00 35.47 323 GLY A N 1
ATOM 2596 C CA . GLY A 1 323 ? -88.311 11.561 23.389 1.00 35.47 323 GLY A CA 1
ATOM 2597 C C . GLY A 1 323 ? -87.547 10.420 22.696 1.00 35.47 323 GLY A C 1
ATOM 2598 O O . GLY A 1 323 ? -86.655 10.675 21.907 1.00 35.47 323 GLY A O 1
ATOM 2599 N N . VAL A 1 324 ? -87.738 9.148 23.071 1.00 40.66 324 VAL A N 1
ATOM 2600 C CA . VAL A 1 324 ? -88.812 8.211 22.642 1.00 40.66 324 VAL A CA 1
ATOM 2601 C C . VAL A 1 324 ? -88.565 7.560 21.265 1.00 40.66 324 VAL A C 1
ATOM 2603 O O . VAL A 1 324 ? -88.447 8.246 20.260 1.00 40.66 324 VAL A O 1
ATOM 2606 N N . GLY A 1 325 ? -88.622 6.217 21.242 1.00 37.47 325 GLY A N 1
ATOM 2607 C CA . GLY A 1 325 ? -88.939 5.389 20.061 1.00 37.47 325 GLY A CA 1
ATOM 2608 C C . GLY A 1 325 ? -87.793 4.475 19.607 1.00 37.47 325 GLY A C 1
ATOM 2609 O O . GLY A 1 325 ? -86.930 4.897 18.856 1.00 37.47 325 GLY A O 1
ATOM 2610 N N . SER A 1 326 ? -87.619 3.285 20.190 1.00 40.53 326 SER A N 1
ATOM 2611 C CA . SER A 1 326 ? -88.212 1.997 19.762 1.00 40.53 326 SER A CA 1
ATOM 2612 C C . SER A 1 326 ? -87.609 1.370 18.492 1.00 40.53 326 SER A C 1
ATOM 2614 O O . SER A 1 326 ? -87.798 1.901 17.406 1.00 40.53 326 SER A O 1
ATOM 2616 N N . SER A 1 327 ? -87.034 0.166 18.677 1.00 41.38 327 SER A N 1
ATOM 2617 C CA . SER A 1 327 ? -87.133 -1.038 17.816 1.00 41.38 327 SER A CA 1
ATOM 2618 C C . SER A 1 327 ? -86.733 -0.893 16.330 1.00 41.38 327 SER A C 1
ATOM 2620 O O . SER A 1 327 ? -87.329 -0.128 15.594 1.00 41.38 327 SER A O 1
ATOM 2622 N N . SER A 1 328 ? -85.842 -1.687 15.738 1.00 40.66 328 SER A N 1
ATOM 2623 C CA . SER A 1 328 ? -85.915 -3.147 15.635 1.00 40.66 328 SER A CA 1
ATOM 2624 C C . SER A 1 328 ? -84.828 -3.649 14.657 1.00 40.66 328 SER A C 1
ATOM 2626 O O . SER A 1 328 ? -84.499 -2.971 13.692 1.00 40.66 328 SER A O 1
ATOM 2628 N N . THR A 1 329 ? -84.272 -4.820 14.980 1.00 42.78 329 THR A N 1
ATOM 2629 C CA . THR A 1 329 ? -83.905 -5.975 14.127 1.00 42.78 329 THR A CA 1
ATOM 2630 C C . THR A 1 329 ? -83.280 -5.842 12.722 1.00 42.78 329 THR A C 1
ATOM 2632 O O . THR A 1 329 ? -83.884 -5.321 11.793 1.00 42.78 329 THR A O 1
ATOM 2635 N N . SER A 1 330 ? -82.183 -6.607 12.593 1.00 44.12 330 SER A N 1
ATOM 2636 C CA . SER A 1 330 ? -81.834 -7.589 11.541 1.00 44.12 330 SER A CA 1
ATOM 2637 C C . SER A 1 330 ? -81.520 -7.132 10.115 1.00 44.12 330 SER A C 1
ATOM 2639 O O . SER A 1 330 ? -82.370 -6.587 9.416 1.00 44.12 330 SER A O 1
ATOM 2641 N N . GLY A 1 331 ? -80.336 -7.560 9.671 1.00 41.72 331 GLY A N 1
ATOM 2642 C CA . GLY A 1 331 ? -79.856 -7.620 8.294 1.00 41.72 331 GLY A CA 1
ATOM 2643 C C . GLY A 1 331 ? -78.404 -8.052 8.290 1.00 41.72 331 GLY A C 1
ATOM 2644 O O . GLY A 1 331 ? -77.564 -7.145 8.458 1.00 41.72 331 GLY A O 1
#

Secondary structure (DSSP, 8-state):
-HHHHHHHHHHHHHHHGGGGHHHHT-HHHHHHTTT-THHHHHHHHHHHHHHHHTT-HHHHHHHHHHHHHHSSGGGGGHHHHHHHHHHTT-HHHHHHHHHHHHHHHHHHHHHHHHHHHHHHHHHHHHHHT----TTS-SHHHHH-TTS-HHHHHHHHHHHHHHHHHHHHHHHHHHHHHHT----HHHHHHHHHHHHHHH-S---GGGHHHHHHHHHHB---HHHHHHHHHHHHHHHHHHHHHHHHHHTT--SSHHHHHHHHHHHHHHHHHHHHHHHHHHPPBSS--PPPHHHHHHHHHHHHHHHT-PPPPPPP-------------------

pLDDT: mean 88.5, std 17.19, range [35.47, 98.88]